Protein AF-A0A938DC36-F1 (afdb_monomer)

Sequence (234 aa):
MSLAPGRLLSWSLSAILIGWVVIYNAMRVAGGTPAGVALTSFIIGAIAGLAVMGIGIWVRGRLIASGRIHPVDPEMEIPGPAQMNPGQKQLLGIAWPAVAVAAGVQIVEAVLLFVDWRGTPAEIRATAQLIMAVWFIFAGMWMAWEANNLRDFDAGGLDSVALGALLSTVLAGVAVSRDFSITISFITVIAAGVATVVAYYGVHRLARDRGTPWMTITAGVIVLSSLIIPIVTR

Nearest PDB structures (foldseek):
  4bem-assembly1_J  TM=2.760E-01  e=2.224E+00  Acetobacterium woodii DSM 1030
  8gji-assembly1_A  TM=3.336E-01  e=6.801E+00  synthetic construct
  8d9p-assembly1_A  TM=2.617E-01  e=4.425E+00  synthetic construct

Structure (mmCIF, N/CA/C/O backbone):
data_AF-A0A938DC36-F1
#
_entry.id   AF-A0A938DC36-F1
#
loop_
_atom_site.group_PDB
_atom_site.id
_atom_site.type_symbol
_atom_site.label_atom_id
_atom_site.label_alt_id
_atom_site.label_comp_id
_atom_site.label_asym_id
_atom_site.label_entity_id
_atom_site.label_seq_id
_atom_site.pdbx_PDB_ins_code
_atom_site.Cartn_x
_atom_site.Cartn_y
_atom_site.Cartn_z
_atom_site.occupancy
_atom_site.B_iso_or_equiv
_atom_site.auth_seq_id
_atom_site.auth_comp_id
_atom_site.auth_asym_id
_atom_site.auth_atom_id
_atom_site.pdbx_PDB_model_num
ATOM 1 N N . MET A 1 1 ? -25.845 13.869 5.588 1.00 45.19 1 MET A N 1
ATOM 2 C CA . MET A 1 1 ? -24.502 13.330 5.896 1.00 45.19 1 MET A CA 1
ATOM 3 C C . MET A 1 1 ? -23.487 14.097 5.068 1.00 45.19 1 MET A C 1
ATOM 5 O O . MET A 1 1 ? -23.406 13.872 3.870 1.00 45.19 1 MET A O 1
ATOM 9 N N . SER A 1 2 ? -22.791 15.048 5.686 1.00 39.06 2 SER A N 1
ATOM 10 C CA . SER A 1 2 ? -21.635 15.716 5.086 1.00 39.06 2 SER A CA 1
ATOM 11 C C . SER A 1 2 ? -20.430 14.796 5.291 1.00 39.06 2 SER A C 1
ATOM 13 O O . SER A 1 2 ? -20.061 14.527 6.430 1.00 39.06 2 SER A O 1
ATOM 15 N N . LEU A 1 3 ? -19.884 14.216 4.222 1.00 49.75 3 LEU A N 1
ATOM 16 C CA . LEU A 1 3 ? -18.607 13.503 4.301 1.00 49.75 3 LEU A CA 1
ATOM 17 C C . LEU A 1 3 ? -17.504 14.562 4.387 1.00 49.75 3 LEU A C 1
ATOM 19 O O . LEU A 1 3 ? -17.457 15.451 3.538 1.00 49.75 3 LEU A O 1
ATOM 23 N N . ALA A 1 4 ? -16.622 14.476 5.387 1.00 53.78 4 ALA A N 1
ATOM 24 C CA . ALA A 1 4 ? -15.488 15.389 5.491 1.00 53.78 4 ALA A CA 1
ATOM 25 C C . ALA A 1 4 ? -14.679 15.381 4.170 1.00 53.78 4 ALA A C 1
ATOM 27 O O . ALA A 1 4 ? -14.370 14.293 3.666 1.00 53.78 4 ALA A O 1
ATOM 28 N N . PRO A 1 5 ? -14.314 16.548 3.601 1.00 49.47 5 PRO A N 1
ATOM 29 C CA . PRO A 1 5 ? -13.692 16.644 2.275 1.00 49.47 5 PRO A CA 1
ATOM 30 C C . PRO A 1 5 ? -12.454 15.751 2.097 1.00 49.47 5 PRO A C 1
ATOM 32 O O . PRO A 1 5 ? -12.280 15.133 1.048 1.00 49.47 5 PRO A O 1
ATOM 35 N N . GLY A 1 6 ? -11.631 15.611 3.144 1.00 45.75 6 GLY A N 1
ATOM 36 C CA . GLY A 1 6 ? -10.428 14.770 3.124 1.00 45.75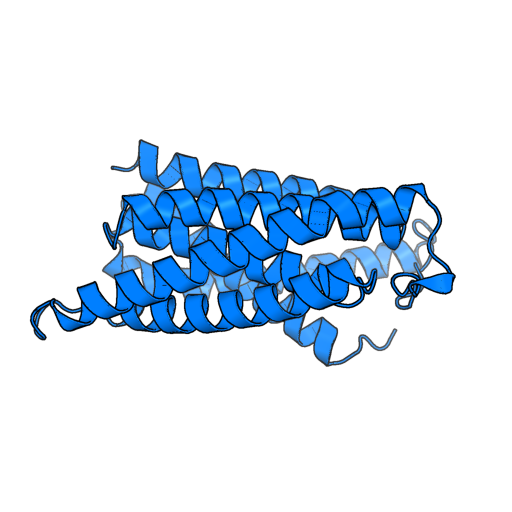 6 GLY A CA 1
ATOM 37 C C . GLY A 1 6 ? -10.714 13.270 2.987 1.00 45.75 6 GLY A C 1
ATOM 38 O O . GLY A 1 6 ? -9.980 12.558 2.303 1.00 45.75 6 GLY A O 1
ATOM 39 N N . ARG A 1 7 ? -11.823 12.783 3.558 1.00 59.59 7 ARG A N 1
ATOM 40 C CA . ARG A 1 7 ? -12.238 11.374 3.452 1.00 59.59 7 ARG A CA 1
ATOM 41 C C . ARG A 1 7 ? -12.752 11.044 2.055 1.00 59.59 7 ARG A C 1
ATOM 43 O O . ARG A 1 7 ? -12.385 10.017 1.497 1.00 59.59 7 ARG A O 1
ATOM 50 N N . LEU A 1 8 ? -13.546 11.943 1.473 1.00 66.12 8 LEU A N 1
ATOM 51 C CA . LEU A 1 8 ? -14.020 11.824 0.092 1.00 66.12 8 LEU A CA 1
ATOM 52 C C . LEU A 1 8 ? -12.860 11.803 -0.905 1.00 66.12 8 LEU A C 1
ATOM 54 O O . LEU A 1 8 ? -12.862 10.981 -1.820 1.00 66.12 8 LEU A O 1
ATOM 58 N N . LEU A 1 9 ? -11.861 12.668 -0.710 1.00 65.25 9 LEU A N 1
ATOM 59 C CA . LEU A 1 9 ? -10.661 12.694 -1.543 1.00 65.25 9 LEU A CA 1
ATOM 60 C C . LEU A 1 9 ? -9.873 11.382 -1.425 1.00 65.25 9 LEU A C 1
ATOM 62 O O . LEU A 1 9 ? -9.530 10.782 -2.441 1.00 65.25 9 LEU A O 1
ATOM 66 N N . SER A 1 10 ? -9.650 10.911 -0.195 1.00 60.53 10 SER A N 1
ATOM 67 C CA . SER A 1 10 ? -8.973 9.640 0.078 1.00 60.53 10 SER A CA 1
ATOM 68 C C . SER A 1 10 ? -9.690 8.457 -0.585 1.00 60.53 10 SER A C 1
ATOM 70 O O . SER A 1 10 ? -9.071 7.678 -1.311 1.00 60.53 10 SER A O 1
ATOM 72 N N . TRP A 1 11 ? -11.015 8.362 -0.437 1.00 66.00 11 TRP A N 1
ATOM 73 C CA . TRP A 1 11 ? -11.816 7.316 -1.080 1.00 66.00 11 TRP A CA 1
ATOM 74 C C . TRP A 1 11 ? -11.790 7.411 -2.602 1.00 66.00 11 TRP A C 1
ATOM 76 O O . TRP A 1 11 ? -11.662 6.388 -3.267 1.00 66.00 11 TRP A O 1
ATOM 86 N N . SER A 1 12 ? -11.854 8.623 -3.155 1.00 72.06 12 SER A N 1
ATOM 87 C CA . SER A 1 12 ? -11.820 8.842 -4.604 1.00 72.06 12 SER A CA 1
ATOM 88 C C . SER A 1 12 ? -10.480 8.423 -5.198 1.00 72.06 12 SER A C 1
ATOM 90 O O . SER A 1 12 ? -10.453 7.695 -6.186 1.00 72.06 12 SER A O 1
ATOM 92 N N . LEU A 1 13 ? -9.367 8.817 -4.573 1.00 68.00 13 LEU A N 1
ATOM 93 C CA . LEU A 1 13 ? -8.025 8.395 -4.983 1.00 68.00 13 LEU A CA 1
ATOM 94 C C . LEU A 1 13 ? -7.879 6.874 -4.909 1.00 68.00 13 LEU A C 1
ATOM 96 O O . LEU A 1 13 ? -7.405 6.251 -5.854 1.00 68.00 13 LEU A O 1
ATOM 100 N N . SER A 1 14 ? -8.356 6.269 -3.824 1.00 63.06 14 SER A N 1
ATOM 101 C CA . SER A 1 14 ? -8.320 4.816 -3.635 1.00 63.06 14 SER A CA 1
ATOM 102 C C . SER A 1 14 ? -9.127 4.090 -4.705 1.00 63.06 14 SER A C 1
ATOM 104 O O . SER A 1 14 ? -8.638 3.150 -5.322 1.00 63.06 14 SER A O 1
ATOM 106 N N . ALA A 1 15 ? -10.344 4.560 -4.973 1.00 73.88 15 ALA A N 1
ATOM 107 C CA . ALA A 1 15 ? -11.212 4.012 -6.001 1.00 73.88 15 ALA A CA 1
ATOM 108 C C . ALA A 1 15 ? -10.565 4.110 -7.387 1.00 73.88 15 ALA A C 1
ATOM 110 O O . ALA A 1 15 ? -10.544 3.123 -8.119 1.00 73.88 15 ALA A O 1
ATOM 111 N N . ILE A 1 16 ? -9.981 5.266 -7.719 1.00 75.56 16 ILE A N 1
ATOM 112 C CA . ILE A 1 16 ? -9.284 5.483 -8.990 1.00 75.56 16 ILE A CA 1
ATOM 113 C C . ILE A 1 16 ? -8.119 4.509 -9.148 1.00 75.56 1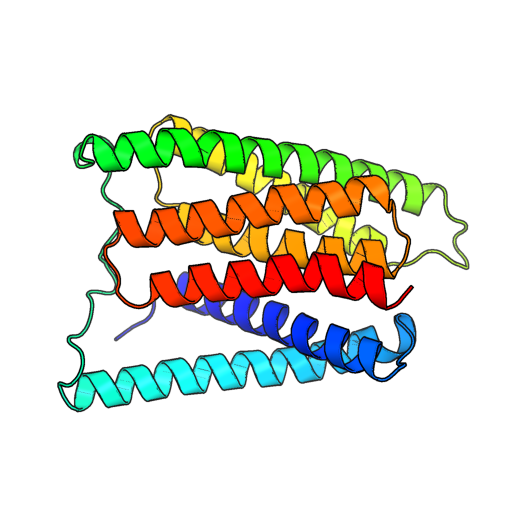6 ILE A C 1
ATOM 115 O O . ILE A 1 16 ? -7.980 3.871 -10.189 1.00 75.56 16 ILE A O 1
ATOM 119 N N . LEU A 1 17 ? -7.286 4.385 -8.118 1.00 69.06 17 LEU A N 1
ATOM 120 C CA . LEU A 1 17 ? -6.044 3.626 -8.196 1.00 69.06 17 LEU A CA 1
ATOM 121 C C . LEU A 1 17 ? -6.297 2.116 -8.160 1.00 69.06 17 LEU A C 1
ATOM 123 O O . LEU A 1 17 ? -5.724 1.386 -8.965 1.00 69.06 17 LEU A O 1
ATOM 127 N N . ILE A 1 18 ? -7.219 1.647 -7.314 1.00 69.88 18 ILE A N 1
ATOM 128 C CA . ILE A 1 18 ? -7.664 0.245 -7.318 1.00 69.88 18 ILE A CA 1
ATOM 129 C C . ILE A 1 18 ? -8.312 -0.090 -8.663 1.00 69.88 18 ILE A C 1
ATOM 131 O O . ILE A 1 18 ? -7.982 -1.106 -9.274 1.00 69.88 18 ILE A O 1
ATOM 135 N N . GLY A 1 19 ? -9.204 0.776 -9.151 1.00 69.62 19 GLY A N 1
ATOM 136 C CA . GLY A 1 19 ? -9.873 0.586 -10.430 1.00 69.62 19 GLY A CA 1
ATOM 137 C C . GLY A 1 19 ? -8.884 0.523 -11.592 1.00 69.62 19 GLY A C 1
ATOM 138 O O . GLY A 1 19 ? -8.963 -0.402 -12.401 1.00 69.62 19 GLY A O 1
ATOM 139 N N . TRP A 1 20 ? -7.911 1.444 -11.651 1.00 79.12 20 TRP A N 1
ATOM 140 C CA . TRP A 1 20 ? -6.817 1.406 -12.630 1.00 79.12 20 TRP A CA 1
ATOM 141 C C . TRP A 1 20 ? -6.152 0.039 -12.647 1.00 79.12 20 TRP A C 1
ATOM 143 O O . TRP A 1 20 ? -5.998 -0.568 -13.701 1.00 79.12 20 TRP A O 1
ATOM 153 N N . VAL A 1 21 ? -5.807 -0.474 -11.478 1.00 65.31 21 VAL A N 1
ATOM 154 C CA . VAL A 1 21 ? -4.987 -1.673 -11.351 1.00 65.31 21 VAL A CA 1
ATOM 155 C C . VAL A 1 21 ? -5.750 -2.931 -11.712 1.00 65.31 21 VAL A C 1
ATOM 157 O O . VAL A 1 21 ? -5.193 -3.802 -12.381 1.00 65.31 21 VAL A O 1
ATOM 160 N N . VAL A 1 22 ? -7.023 -3.029 -11.326 1.00 67.75 22 VAL A N 1
ATOM 161 C CA . VAL A 1 22 ? -7.892 -4.132 -11.753 1.00 67.75 22 VAL A CA 1
ATOM 162 C C . VAL A 1 22 ? -7.957 -4.179 -13.278 1.00 67.75 22 VAL A C 1
ATOM 164 O O . VAL A 1 22 ? -7.744 -5.234 -13.875 1.00 67.75 22 VAL A O 1
ATOM 167 N N . ILE A 1 23 ? -8.176 -3.031 -13.922 1.00 75.88 23 ILE A N 1
ATOM 168 C CA . ILE A 1 23 ? -8.269 -2.962 -15.381 1.00 75.88 23 ILE A CA 1
ATOM 169 C C . ILE A 1 23 ? -6.908 -3.181 -16.047 1.00 75.88 23 ILE A C 1
ATOM 171 O O . ILE A 1 23 ? -6.836 -3.876 -17.057 1.00 75.88 23 ILE A O 1
ATOM 175 N N . TYR A 1 24 ? -5.823 -2.649 -15.482 1.00 67.31 24 TYR A N 1
ATOM 176 C CA . TYR A 1 24 ? -4.468 -2.853 -15.990 1.00 67.31 24 TYR A CA 1
ATOM 177 C C . TYR A 1 24 ? -4.136 -4.342 -16.009 1.00 67.31 24 TYR A C 1
ATOM 179 O O . TYR A 1 24 ? -3.757 -4.871 -17.049 1.00 67.31 24 TYR A O 1
ATOM 187 N N . ASN A 1 25 ? -4.368 -5.042 -14.898 1.00 64.88 25 ASN A N 1
ATOM 188 C CA . ASN A 1 25 ? -4.132 -6.479 -14.810 1.00 64.88 25 ASN A CA 1
ATOM 189 C C . ASN A 1 25 ? -5.051 -7.283 -15.738 1.00 64.88 25 ASN A C 1
ATOM 191 O O . ASN A 1 25 ? -4.571 -8.185 -16.419 1.00 64.88 25 ASN A O 1
ATOM 195 N N . ALA A 1 26 ? -6.337 -6.934 -15.844 1.00 65.94 26 ALA A N 1
ATOM 196 C CA . ALA A 1 26 ? -7.246 -7.590 -16.786 1.00 65.94 26 ALA A CA 1
ATOM 197 C C . ALA A 1 26 ? -6.761 -7.453 -18.241 1.00 65.94 26 ALA A C 1
ATOM 199 O O . ALA A 1 26 ? -6.739 -8.426 -18.993 1.00 65.94 26 ALA A O 1
ATOM 200 N N . MET A 1 27 ? -6.301 -6.260 -18.625 1.00 76.19 27 MET A N 1
ATOM 201 C CA . MET A 1 27 ? -5.738 -6.006 -19.952 1.00 76.19 27 MET A CA 1
ATOM 202 C C . MET A 1 27 ? -4.407 -6.730 -20.182 1.00 76.19 27 MET A C 1
ATOM 204 O O . MET A 1 27 ? -4.132 -7.155 -21.302 1.00 76.19 27 MET A O 1
ATOM 208 N N . ARG A 1 28 ? -3.592 -6.906 -19.137 1.00 72.50 28 ARG A N 1
ATOM 209 C CA . ARG A 1 28 ? -2.355 -7.701 -19.195 1.00 72.50 28 ARG A CA 1
ATOM 210 C C . ARG A 1 28 ? -2.649 -9.185 -19.406 1.00 72.50 28 ARG A C 1
ATOM 212 O O . ARG A 1 28 ? -2.034 -9.788 -20.279 1.00 72.50 28 ARG A O 1
ATOM 219 N N . VAL A 1 29 ? -3.623 -9.746 -18.685 1.00 64.00 29 VAL A N 1
ATOM 220 C CA . VAL A 1 29 ? -4.084 -11.137 -18.874 1.00 64.00 29 VAL A CA 1
ATOM 221 C C . VAL A 1 29 ? -4.649 -11.349 -20.282 1.00 64.00 29 VAL A C 1
ATOM 223 O O . VAL A 1 29 ? -4.431 -12.396 -20.880 1.00 64.00 29 VAL A O 1
ATOM 226 N N . ALA A 1 30 ? -5.300 -10.336 -20.857 1.00 74.69 30 ALA A N 1
ATOM 227 C CA . ALA A 1 30 ? -5.782 -10.362 -22.239 1.00 74.69 30 ALA A CA 1
ATOM 228 C C . ALA A 1 30 ? -4.671 -10.208 -23.309 1.00 74.69 30 ALA A C 1
ATOM 230 O O . ALA A 1 30 ? -4.980 -10.070 -24.490 1.00 74.69 30 ALA A O 1
ATOM 231 N N . GLY A 1 31 ? -3.389 -10.211 -22.922 1.00 70.75 31 GLY A N 1
ATOM 232 C CA . GLY A 1 31 ? -2.245 -10.136 -23.840 1.00 70.75 31 GLY A CA 1
ATOM 233 C C . GLY A 1 31 ? -1.793 -8.715 -24.195 1.00 70.75 31 GLY A C 1
ATOM 234 O O . GLY A 1 31 ? -0.931 -8.534 -25.054 1.00 70.75 31 GLY A O 1
ATOM 235 N N . GLY A 1 32 ? -2.340 -7.686 -23.543 1.00 72.56 32 GLY A N 1
ATOM 236 C CA . GLY A 1 32 ? -1.948 -6.300 -23.775 1.00 72.56 32 GLY A CA 1
ATOM 237 C C . GLY A 1 32 ? -0.509 -6.013 -23.338 1.00 72.56 32 GLY A C 1
ATOM 238 O O . GLY A 1 32 ? -0.077 -6.400 -22.247 1.00 72.56 32 GLY A O 1
ATOM 239 N N . THR A 1 33 ? 0.251 -5.292 -24.167 1.00 72.44 33 THR A N 1
ATOM 240 C CA . THR A 1 33 ? 1.627 -4.903 -23.827 1.00 72.44 33 THR A CA 1
ATOM 241 C C . THR A 1 33 ? 1.637 -3.854 -22.704 1.00 72.44 33 THR A C 1
ATOM 243 O O . THR A 1 33 ? 0.771 -2.974 -22.686 1.00 72.44 33 THR A O 1
ATOM 246 N N . PRO A 1 34 ? 2.614 -3.875 -21.772 1.00 59.94 34 PRO A N 1
ATOM 247 C CA . PRO A 1 34 ? 2.610 -3.003 -20.591 1.00 59.94 34 PRO A CA 1
ATOM 248 C C . PRO A 1 34 ? 2.520 -1.511 -20.920 1.00 59.94 34 PRO A C 1
ATOM 250 O O . PRO A 1 34 ? 1.869 -0.759 -20.198 1.00 59.94 34 PRO A O 1
ATOM 253 N N . ALA A 1 35 ? 3.188 -1.086 -21.997 1.00 64.69 35 ALA A N 1
ATOM 254 C CA . ALA A 1 35 ? 3.191 0.297 -22.457 1.00 64.69 35 ALA A CA 1
ATOM 255 C C . ALA A 1 35 ? 1.886 0.670 -23.177 1.00 64.69 35 ALA A C 1
ATOM 257 O O . ALA A 1 35 ? 1.372 1.764 -22.961 1.00 64.69 35 ALA A O 1
ATOM 258 N N . GLY A 1 36 ? 1.324 -0.245 -23.976 1.00 69.62 36 GLY A N 1
ATOM 259 C CA . GLY A 1 36 ? 0.106 0.009 -24.748 1.00 69.62 36 GLY A CA 1
ATOM 260 C C . GLY A 1 36 ? -1.149 0.135 -23.885 1.00 69.62 36 GLY A C 1
ATOM 261 O O . GLY A 1 36 ? -2.073 0.858 -24.248 1.00 69.62 36 GLY A O 1
ATOM 262 N N . VAL A 1 37 ? -1.181 -0.525 -22.722 1.00 74.12 37 VAL A N 1
ATOM 263 C CA . VAL A 1 37 ? -2.381 -0.560 -21.868 1.00 74.12 37 VAL A CA 1
ATOM 264 C C . VAL A 1 37 ? -2.329 0.389 -20.673 1.00 74.12 37 VAL A C 1
ATOM 266 O O . VAL A 1 37 ? -3.355 0.590 -20.032 1.00 74.12 37 VAL A O 1
ATOM 269 N N . ALA A 1 38 ? -1.184 1.005 -20.362 1.00 67.00 38 ALA A N 1
ATOM 270 C CA . ALA A 1 38 ? -1.009 1.803 -19.141 1.00 67.00 38 ALA A CA 1
ATOM 271 C C . ALA A 1 38 ? -1.989 2.986 -19.035 1.00 67.00 38 ALA A C 1
ATOM 273 O O . ALA A 1 38 ? -2.690 3.109 -18.034 1.00 67.00 38 ALA A O 1
ATOM 274 N N . LEU A 1 39 ? -2.081 3.825 -20.072 1.00 70.00 39 LEU A N 1
ATOM 275 C CA . LEU A 1 39 ? -2.973 4.990 -20.061 1.00 70.00 39 LEU A CA 1
ATOM 276 C C . LEU A 1 39 ? -4.447 4.582 -20.188 1.00 70.00 39 LEU A C 1
ATOM 278 O O . LEU A 1 39 ? -5.300 5.077 -19.454 1.00 70.00 39 LEU A O 1
ATOM 282 N N . THR A 1 40 ? -4.742 3.646 -21.089 1.00 73.62 40 THR A N 1
ATOM 283 C CA . THR A 1 40 ? -6.106 3.170 -21.349 1.00 73.62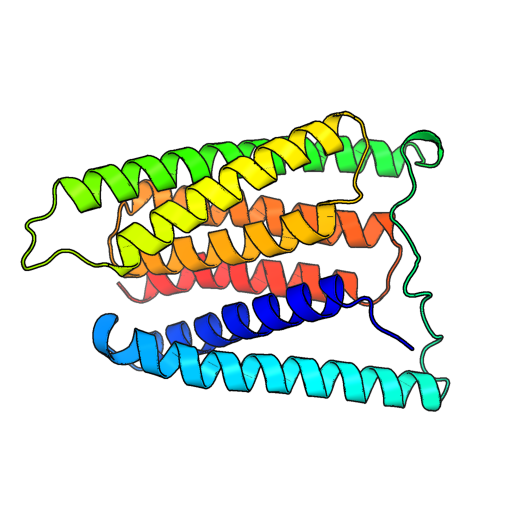 40 THR A CA 1
ATOM 284 C C . THR A 1 40 ? -6.712 2.512 -20.112 1.00 73.62 40 THR A C 1
ATOM 286 O O . THR A 1 40 ? -7.845 2.808 -19.738 1.00 73.62 40 THR A O 1
ATOM 289 N N . SER A 1 41 ? -5.938 1.672 -19.424 1.00 70.81 41 SER A N 1
ATOM 290 C CA . SER A 1 41 ? -6.364 1.067 -18.162 1.00 70.81 41 SER A CA 1
ATOM 291 C C . SER A 1 41 ? -6.524 2.086 -17.041 1.00 70.81 41 SER A C 1
ATOM 293 O O . SER A 1 41 ? -7.426 1.918 -16.227 1.00 70.81 41 SER A O 1
ATOM 295 N N . PHE A 1 42 ? -5.700 3.141 -16.990 1.00 72.19 42 PHE A N 1
ATOM 296 C CA . PHE A 1 42 ? -5.848 4.197 -15.988 1.00 72.19 42 PHE A CA 1
ATOM 297 C C . PHE A 1 42 ? -7.175 4.919 -16.156 1.00 72.19 42 PHE A C 1
ATOM 299 O O . PHE A 1 42 ? -7.920 5.039 -15.193 1.00 72.19 42 PHE A O 1
ATOM 306 N N . ILE A 1 43 ? -7.516 5.327 -17.378 1.00 74.31 43 ILE A N 1
ATOM 307 C CA . ILE A 1 43 ? -8.772 6.034 -17.651 1.00 74.31 43 ILE A CA 1
ATOM 308 C C . ILE A 1 43 ? -9.976 5.137 -17.344 1.00 74.31 43 ILE A C 1
ATOM 310 O O . ILE A 1 43 ? -10.866 5.530 -16.590 1.00 74.31 43 ILE A O 1
ATOM 314 N N . ILE A 1 44 ? -9.997 3.918 -17.893 1.00 78.25 44 ILE A N 1
ATOM 315 C CA . ILE A 1 44 ? -11.120 2.989 -17.702 1.00 78.25 44 ILE A CA 1
ATOM 316 C C . ILE A 1 44 ? -11.247 2.606 -16.231 1.00 78.25 44 ILE A C 1
ATOM 318 O O . ILE A 1 44 ? -12.345 2.600 -15.680 1.00 78.25 44 ILE A O 1
ATOM 322 N N . GLY A 1 45 ? -10.126 2.316 -15.583 1.00 71.88 45 GLY A N 1
ATOM 323 C CA . GLY A 1 45 ? -10.108 1.942 -14.186 1.00 71.88 45 GLY A CA 1
ATOM 324 C C . GLY A 1 45 ? -10.468 3.088 -13.250 1.00 71.88 45 GLY A C 1
ATOM 325 O O . GLY A 1 45 ? -11.225 2.864 -12.313 1.00 71.88 45 GLY A O 1
ATOM 326 N N . ALA A 1 46 ? -10.041 4.318 -13.533 1.00 73.06 46 ALA A N 1
ATOM 327 C CA . ALA A 1 46 ? -10.468 5.500 -12.792 1.00 73.06 46 ALA A CA 1
ATOM 328 C C . ALA A 1 46 ? -11.992 5.660 -12.835 1.00 73.06 46 ALA A C 1
ATOM 330 O O . ALA A 1 46 ? -12.637 5.797 -11.796 1.00 73.06 46 ALA A O 1
ATOM 331 N N . ILE A 1 47 ? -12.576 5.577 -14.036 1.00 81.31 47 ILE A N 1
ATOM 332 C CA . ILE A 1 47 ? -14.025 5.687 -14.241 1.00 81.31 47 ILE A CA 1
ATOM 333 C C . ILE A 1 47 ? -14.758 4.541 -13.537 1.00 81.31 47 ILE A C 1
ATOM 335 O O . ILE A 1 47 ? -15.702 4.786 -12.787 1.00 81.31 47 ILE A O 1
ATOM 339 N N . ALA A 1 48 ? -14.319 3.298 -13.743 1.00 74.94 48 ALA A N 1
ATOM 340 C CA . ALA A 1 48 ? -14.940 2.120 -13.146 1.00 74.94 48 ALA A CA 1
ATOM 341 C C . ALA A 1 48 ? -14.857 2.149 -11.614 1.00 74.94 48 ALA A C 1
ATOM 343 O O . ALA A 1 48 ? -15.848 1.895 -10.933 1.00 74.94 48 ALA A O 1
ATOM 344 N N . GLY A 1 49 ? -13.699 2.518 -11.067 1.00 72.38 49 GLY A N 1
ATOM 345 C CA . GLY A 1 49 ? -13.481 2.659 -9.634 1.00 72.38 49 GLY A CA 1
ATOM 346 C C . GLY A 1 49 ? -14.395 3.709 -9.013 1.00 72.38 49 GLY A C 1
ATOM 347 O O . GLY A 1 49 ? -15.099 3.422 -8.043 1.00 72.38 49 GLY A O 1
ATOM 348 N N . LEU A 1 50 ? -14.456 4.906 -9.605 1.00 80.56 50 LEU A N 1
ATOM 349 C CA . LEU A 1 50 ? -15.359 5.968 -9.152 1.00 80.56 50 LEU A CA 1
ATOM 350 C C . LEU A 1 50 ? -16.834 5.562 -9.265 1.00 80.56 50 LEU A C 1
ATOM 352 O O . LEU A 1 50 ? -17.617 5.868 -8.367 1.00 80.56 50 LEU A O 1
ATOM 356 N N . ALA A 1 51 ? -17.216 4.840 -10.322 1.00 78.00 51 ALA A N 1
ATOM 357 C CA . ALA A 1 51 ? -18.572 4.326 -10.481 1.00 78.00 51 ALA A CA 1
ATOM 358 C C . ALA A 1 51 ? -18.930 3.322 -9.373 1.00 78.00 51 ALA A C 1
ATOM 360 O O . ALA A 1 51 ? -19.983 3.452 -8.750 1.00 78.00 51 ALA A O 1
ATOM 361 N N . VAL A 1 52 ? -18.043 2.369 -9.067 1.00 76.62 52 VAL A N 1
ATOM 362 C CA . VAL A 1 52 ? -18.231 1.407 -7.967 1.00 76.62 52 VAL A CA 1
ATOM 363 C C . VAL A 1 52 ? -18.331 2.124 -6.621 1.00 76.62 52 VAL A C 1
ATOM 365 O O . VAL A 1 52 ? -19.233 1.823 -5.839 1.00 76.62 52 VAL A O 1
ATOM 368 N N . MET A 1 53 ? -17.470 3.113 -6.365 1.00 78.69 53 MET A N 1
ATOM 369 C CA . MET A 1 53 ? -17.551 3.948 -5.164 1.00 78.69 53 MET A CA 1
ATOM 370 C C . MET A 1 53 ? -18.906 4.664 -5.073 1.00 78.69 53 MET A C 1
ATOM 372 O O . MET A 1 53 ? -19.567 4.606 -4.036 1.00 78.69 53 MET A O 1
ATOM 376 N N . GLY A 1 54 ? -19.352 5.298 -6.161 1.00 76.62 54 GLY A N 1
ATOM 377 C CA . GLY A 1 54 ? -20.640 5.989 -6.232 1.00 76.62 54 GLY A CA 1
ATOM 378 C C . GLY A 1 54 ? -21.826 5.056 -5.982 1.00 76.62 54 GLY A C 1
ATOM 379 O O . GLY A 1 54 ? -22.708 5.380 -5.185 1.00 76.62 54 GLY A O 1
ATOM 380 N N . ILE A 1 55 ? -21.816 3.864 -6.589 1.00 77.88 55 ILE A N 1
ATOM 381 C CA . ILE A 1 55 ? -22.821 2.819 -6.353 1.00 77.88 55 ILE A CA 1
ATOM 382 C C . ILE A 1 55 ? -22.802 2.390 -4.885 1.00 77.88 55 ILE A C 1
ATOM 384 O O . ILE A 1 55 ? -23.860 2.310 -4.268 1.00 77.88 55 ILE A O 1
ATOM 388 N N . GLY A 1 56 ? -21.626 2.168 -4.294 1.00 75.12 56 GLY A N 1
ATOM 389 C CA . GLY A 1 56 ? -21.489 1.805 -2.883 1.00 75.12 56 GLY A CA 1
ATOM 390 C C . GLY A 1 56 ? -22.083 2.858 -1.943 1.00 75.12 56 GLY A C 1
ATOM 391 O O . GLY A 1 56 ? -22.862 2.520 -1.048 1.00 75.12 56 GLY A O 1
ATOM 392 N N . ILE A 1 57 ? -21.790 4.140 -2.187 1.00 78.75 57 ILE A N 1
ATOM 393 C CA . ILE A 1 57 ? -22.364 5.266 -1.434 1.00 78.75 57 ILE A CA 1
ATOM 394 C C . ILE A 1 57 ? -23.890 5.292 -1.588 1.00 78.75 57 ILE A C 1
ATOM 396 O O . ILE A 1 57 ? -24.611 5.420 -0.596 1.00 78.75 57 ILE A O 1
ATOM 400 N N . TRP A 1 58 ? -24.394 5.127 -2.811 1.00 80.88 58 TRP A N 1
ATOM 401 C CA . TRP A 1 58 ? -25.826 5.131 -3.099 1.00 80.88 58 TRP A CA 1
ATOM 402 C C . TRP A 1 58 ? -26.566 3.954 -2.447 1.00 80.88 58 TRP A C 1
ATOM 404 O O . TRP A 1 58 ? -27.591 4.159 -1.793 1.00 80.88 58 TRP A O 1
ATOM 414 N N . VAL A 1 59 ? -26.030 2.732 -2.554 1.00 79.00 59 VAL A N 1
ATOM 415 C CA . VAL A 1 59 ? -26.580 1.526 -1.912 1.00 79.00 59 VAL A CA 1
ATOM 416 C C . VAL A 1 59 ? -26.587 1.692 -0.397 1.00 79.00 59 VAL A C 1
ATOM 418 O O . VAL A 1 59 ? -27.607 1.427 0.238 1.00 79.00 59 VAL A O 1
ATOM 421 N N . ARG A 1 60 ? -25.494 2.189 0.196 1.00 71.69 60 ARG A N 1
ATOM 422 C CA . ARG A 1 60 ? -25.436 2.478 1.635 1.00 71.69 60 ARG A CA 1
ATOM 423 C C . ARG A 1 60 ? -26.507 3.492 2.035 1.00 71.69 60 ARG A C 1
ATOM 425 O O . ARG A 1 60 ? -27.228 3.253 2.998 1.00 71.69 60 ARG A O 1
ATOM 432 N N . GLY A 1 61 ? -26.666 4.574 1.273 1.00 75.12 61 GLY A N 1
ATOM 433 C CA . GLY A 1 61 ? -27.716 5.571 1.495 1.00 75.12 61 GLY A CA 1
ATOM 434 C C . GLY A 1 61 ? -29.125 4.971 1.442 1.00 75.12 61 GLY A C 1
ATOM 435 O O . GLY A 1 61 ? -29.932 5.212 2.338 1.00 75.12 61 GLY A O 1
ATOM 436 N N . ARG A 1 62 ? -29.401 4.118 0.447 1.00 81.38 62 ARG A N 1
ATOM 437 C CA . ARG A 1 62 ? -30.661 3.362 0.320 1.00 81.38 62 ARG A CA 1
ATOM 438 C C . ARG A 1 62 ? -30.906 2.444 1.517 1.00 81.38 62 ARG A C 1
ATOM 440 O O . ARG A 1 62 ? -32.014 2.418 2.046 1.00 81.38 62 ARG A O 1
ATOM 447 N N . LEU A 1 63 ? -29.888 1.705 1.954 1.00 76.69 63 LEU A N 1
ATOM 448 C CA . LEU A 1 63 ? -30.001 0.781 3.081 1.00 76.69 63 LEU A CA 1
ATOM 449 C C . LEU A 1 63 ? -30.259 1.523 4.400 1.00 76.69 63 LEU A C 1
ATOM 451 O O . LEU A 1 63 ? -31.110 1.073 5.168 1.00 76.69 63 LEU A O 1
ATOM 455 N N . ILE A 1 64 ? -29.606 2.672 4.624 1.00 75.50 64 ILE A N 1
ATOM 456 C CA . ILE A 1 64 ? -29.862 3.545 5.783 1.00 75.50 64 ILE A CA 1
ATOM 457 C C . ILE A 1 64 ? -31.297 4.079 5.741 1.00 75.50 64 ILE A C 1
ATOM 459 O O . ILE A 1 64 ? -32.029 3.948 6.717 1.00 75.50 64 ILE A O 1
ATOM 463 N N . ALA A 1 65 ? -31.727 4.627 4.600 1.00 78.19 65 ALA A N 1
ATOM 464 C CA . ALA A 1 65 ? -33.079 5.163 4.438 1.00 78.19 65 ALA A CA 1
ATOM 465 C C . ALA A 1 65 ? -34.168 4.092 4.635 1.00 78.19 65 ALA A C 1
ATOM 467 O O . ALA A 1 65 ? -35.251 4.390 5.125 1.00 78.19 65 ALA A O 1
ATOM 468 N N . SER A 1 66 ? -33.871 2.835 4.289 1.00 80.81 66 SER A N 1
ATOM 469 C CA . SER A 1 66 ? -34.769 1.693 4.501 1.00 80.81 66 SER A CA 1
ATOM 470 C C . SER A 1 66 ? -34.747 1.115 5.925 1.00 80.81 66 SER A C 1
ATOM 472 O O . SER A 1 66 ? -35.417 0.117 6.177 1.00 80.81 66 SER A O 1
ATOM 474 N N . GLY A 1 67 ? -33.937 1.668 6.836 1.00 76.56 67 GLY A N 1
ATOM 475 C CA . GLY A 1 67 ? -33.785 1.177 8.211 1.00 76.56 67 GLY A CA 1
ATOM 476 C C . GLY A 1 67 ? -33.088 -0.184 8.340 1.00 76.56 67 GLY A C 1
ATOM 477 O O . GLY A 1 67 ? -32.970 -0.709 9.442 1.00 76.56 67 GLY A O 1
ATOM 478 N N . ARG A 1 68 ? -32.602 -0.766 7.234 1.00 72.19 68 ARG A N 1
ATOM 479 C CA . ARG A 1 68 ? -31.914 -2.071 7.219 1.00 72.19 68 ARG A CA 1
ATOM 480 C C . ARG A 1 68 ? -30.525 -2.020 7.841 1.00 72.19 68 ARG A C 1
ATOM 482 O O . ARG A 1 68 ? -30.025 -3.038 8.313 1.00 72.19 68 ARG A O 1
ATOM 489 N N . ILE A 1 69 ? -29.894 -0.851 7.813 1.00 65.00 69 ILE A N 1
ATOM 490 C CA . ILE A 1 69 ? -28.651 -0.580 8.529 1.00 65.00 69 ILE A CA 1
ATOM 491 C C . ILE A 1 69 ? -28.823 0.714 9.312 1.00 65.00 69 ILE A C 1
ATOM 493 O O . ILE A 1 69 ? -29.373 1.689 8.800 1.00 65.00 69 ILE A O 1
ATOM 497 N N . HIS A 1 70 ? -28.344 0.730 10.552 1.00 63.09 70 HIS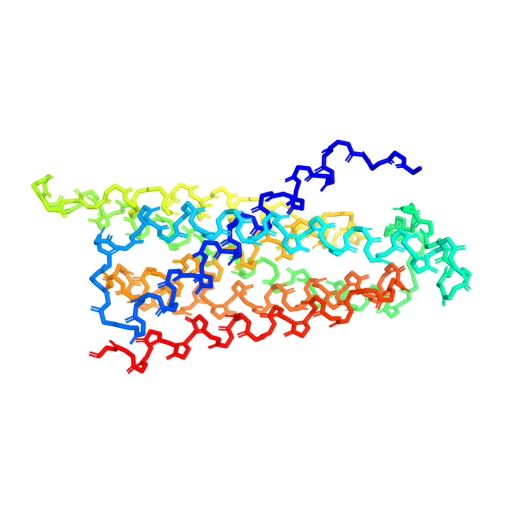 A N 1
ATOM 498 C CA . HIS A 1 70 ? -28.268 1.975 11.300 1.00 63.09 70 HIS A CA 1
ATOM 499 C C . HIS A 1 70 ? -27.187 2.867 10.682 1.00 63.09 70 HIS A C 1
ATOM 501 O O . HIS A 1 70 ? -26.162 2.339 10.229 1.00 63.09 70 HIS A O 1
ATOM 507 N N . PRO A 1 71 ? -27.392 4.195 10.645 1.00 58.44 71 PRO A N 1
ATOM 508 C CA . PRO A 1 71 ? -26.304 5.114 10.367 1.00 58.44 71 PRO A CA 1
ATOM 509 C C . PRO A 1 71 ? -25.204 4.826 11.390 1.00 58.44 71 PRO A C 1
ATOM 511 O O . PRO A 1 71 ? -25.378 5.068 12.580 1.00 58.44 71 PRO A O 1
ATOM 514 N N . VAL A 1 72 ? -24.106 4.222 10.937 1.00 56.28 72 VAL A N 1
ATOM 515 C CA . VAL A 1 72 ? -22.885 4.165 11.738 1.00 56.28 72 VAL A CA 1
ATOM 516 C C . VAL A 1 72 ? -22.410 5.601 11.822 1.00 56.28 72 VAL A C 1
ATOM 518 O O . VAL A 1 72 ? -22.305 6.251 10.771 1.00 56.28 72 VAL A O 1
ATOM 521 N N . ASP A 1 73 ? -22.191 6.087 13.043 1.00 53.44 73 ASP A N 1
ATOM 522 C CA . ASP A 1 73 ? -21.648 7.421 13.238 1.00 53.44 73 ASP A CA 1
ATOM 523 C C . ASP A 1 73 ? -20.373 7.522 12.395 1.00 53.44 73 ASP A C 1
ATOM 525 O O . ASP A 1 73 ? -19.469 6.693 12.557 1.00 53.44 73 ASP A O 1
ATOM 529 N N . PRO A 1 74 ? -20.285 8.474 11.447 1.00 51.28 74 PRO A N 1
ATOM 530 C CA . PRO A 1 74 ? -19.065 8.678 10.672 1.00 51.28 74 PRO A CA 1
ATOM 531 C C . PRO A 1 74 ? -17.849 8.949 11.576 1.00 51.28 74 PRO A C 1
ATOM 533 O O . PRO A 1 74 ? -16.718 8.833 11.104 1.00 51.28 74 PRO A O 1
ATOM 536 N N . GLU A 1 75 ? -18.121 9.282 12.841 1.00 48.69 75 GLU A N 1
ATOM 537 C CA . GLU A 1 75 ? -17.237 9.683 13.929 1.00 48.69 75 GLU A CA 1
ATOM 538 C C . GLU A 1 75 ? -17.038 8.593 14.999 1.00 48.69 75 GLU A C 1
ATOM 540 O O . GLU A 1 75 ? -16.730 8.921 16.142 1.00 48.69 75 GLU A O 1
ATOM 545 N N . MET A 1 76 ? -17.152 7.290 14.691 1.00 55.56 76 MET A N 1
ATOM 546 C CA . MET A 1 76 ? -16.406 6.320 15.518 1.00 55.56 76 MET A CA 1
ATOM 547 C C . MET A 1 76 ? -14.910 6.508 15.246 1.00 55.56 76 MET A C 1
ATOM 549 O O . MET A 1 76 ? -14.282 5.756 14.501 1.00 55.56 76 MET A O 1
ATOM 553 N N . GLU A 1 77 ? -14.376 7.591 15.809 1.00 63.25 77 GLU A N 1
ATOM 554 C CA . GLU A 1 77 ? -12.961 7.889 15.876 1.00 63.25 77 GLU A CA 1
ATOM 555 C C . GLU A 1 77 ? -12.266 6.729 16.579 1.00 63.25 77 GLU A C 1
ATOM 557 O O . GLU A 1 77 ? -12.776 6.132 17.535 1.00 63.25 77 GLU A O 1
ATOM 562 N N . ILE A 1 78 ? -11.097 6.373 16.059 1.00 73.38 78 ILE A N 1
ATOM 563 C CA . ILE A 1 78 ? -10.254 5.372 16.692 1.00 73.38 78 ILE A CA 1
ATOM 564 C C . ILE A 1 78 ? -9.954 5.880 18.112 1.00 73.38 78 ILE A C 1
ATOM 566 O O . ILE A 1 78 ? -9.511 7.022 18.246 1.00 73.38 78 ILE A O 1
ATOM 570 N N . PRO A 1 79 ? -10.219 5.082 19.168 1.00 73.75 79 PRO A N 1
ATOM 571 C CA . PRO A 1 79 ? -10.083 5.555 20.541 1.00 73.75 79 PRO A CA 1
ATOM 572 C C . PRO A 1 79 ? -8.682 6.108 20.785 1.00 73.75 79 PRO A C 1
ATOM 574 O O . PRO A 1 79 ? -7.709 5.487 20.365 1.00 73.75 79 PRO A O 1
ATOM 577 N N . GLY A 1 80 ? -8.562 7.225 21.500 1.00 77.75 80 GLY A N 1
ATOM 578 C CA . GLY A 1 80 ? -7.246 7.750 21.871 1.00 77.75 80 GLY A CA 1
ATOM 579 C C . GLY A 1 80 ? -6.475 6.795 22.806 1.00 77.75 80 GLY A C 1
ATOM 580 O O . GLY A 1 80 ? -7.086 5.928 23.444 1.00 77.75 80 GLY A O 1
ATOM 581 N N . PRO A 1 81 ? -5.152 6.976 22.987 1.00 81.00 81 PRO A N 1
ATOM 582 C CA . PRO A 1 81 ? -4.291 6.055 23.747 1.00 81.00 81 PRO A CA 1
ATOM 583 C C . PRO A 1 81 ? -4.790 5.704 25.163 1.00 81.00 81 PRO A C 1
ATOM 585 O O . PRO A 1 81 ? -4.647 4.569 25.637 1.00 81.00 81 PRO A O 1
ATOM 588 N N . ALA A 1 82 ? -5.403 6.676 25.847 1.00 83.56 82 ALA A N 1
ATOM 589 C CA . ALA A 1 82 ? -5.944 6.525 27.200 1.00 83.56 82 ALA A CA 1
ATOM 590 C C . ALA A 1 82 ? -7.252 5.711 27.255 1.00 83.56 82 ALA A C 1
ATOM 592 O O . ALA A 1 82 ? -7.589 5.160 28.299 1.00 83.56 82 ALA A O 1
ATOM 593 N N . GLN A 1 83 ? -7.978 5.625 26.140 1.00 82.94 83 GLN A N 1
ATOM 594 C CA . GLN A 1 83 ? -9.293 4.984 26.033 1.00 82.94 83 GLN A CA 1
ATOM 595 C C . GLN A 1 83 ? -9.203 3.551 25.484 1.00 82.94 83 GLN A C 1
ATOM 597 O O . GLN A 1 83 ? -10.190 2.814 25.500 1.00 82.94 83 GLN A O 1
ATOM 602 N N . MET A 1 84 ? -8.025 3.137 25.005 1.00 85.44 84 MET A N 1
ATOM 603 C CA . MET A 1 84 ? -7.811 1.801 24.460 1.00 85.44 84 MET A CA 1
ATOM 604 C C . MET A 1 84 ? -7.746 0.729 25.548 1.00 85.44 84 MET A C 1
ATOM 606 O O . MET A 1 84 ? -6.979 0.822 26.511 1.00 85.44 84 MET A O 1
ATOM 610 N N . ASN A 1 85 ? -8.487 -0.357 25.334 1.00 87.56 85 ASN A N 1
ATOM 611 C CA . ASN A 1 85 ? -8.401 -1.550 26.169 1.00 87.56 85 ASN A CA 1
ATOM 612 C C . ASN A 1 85 ? -7.113 -2.367 25.878 1.00 87.56 85 ASN A C 1
ATOM 614 O O . ASN A 1 85 ? -6.470 -2.170 24.841 1.00 87.56 85 ASN A O 1
ATOM 618 N N . PRO A 1 86 ? -6.722 -3.316 26.753 1.00 88.19 86 PRO A N 1
ATOM 619 C CA . PRO A 1 86 ? -5.496 -4.101 26.570 1.00 88.19 86 PRO A CA 1
ATOM 620 C C . PRO A 1 86 ? -5.431 -4.886 25.251 1.00 88.19 86 PRO A C 1
ATOM 622 O O . PRO A 1 86 ? -4.367 -4.972 24.644 1.00 88.19 86 PRO A O 1
ATOM 625 N N . GLY A 1 87 ? -6.562 -5.411 24.767 1.00 86.62 87 GLY A N 1
ATOM 626 C CA . GLY A 1 87 ? -6.619 -6.138 23.494 1.00 86.62 87 GLY A CA 1
ATOM 627 C C . GLY A 1 87 ? -6.375 -5.237 22.279 1.00 86.62 87 GLY A C 1
ATOM 628 O O . GLY A 1 87 ? -5.725 -5.648 21.321 1.00 86.62 87 GLY A O 1
ATOM 629 N N . GLN A 1 88 ? -6.842 -3.987 22.327 1.00 87.50 88 GLN A N 1
ATOM 630 C CA . GLN A 1 88 ? -6.563 -2.975 21.305 1.00 87.50 88 GLN A CA 1
ATOM 631 C C . GLN A 1 88 ? -5.083 -2.574 21.315 1.00 87.50 88 GLN A C 1
ATOM 633 O O . GLN A 1 88 ? -4.459 -2.525 20.259 1.00 87.50 88 GLN A O 1
ATOM 638 N N . LYS A 1 89 ? -4.483 -2.391 22.497 1.00 88.38 89 LYS A N 1
ATOM 639 C CA . LYS A 1 89 ? -3.042 -2.107 22.621 1.00 88.38 89 LYS A CA 1
ATOM 640 C C . LYS A 1 89 ? -2.172 -3.258 22.116 1.00 88.38 89 LYS A C 1
ATOM 642 O O . LYS A 1 89 ? -1.179 -3.019 21.436 1.00 88.38 89 LYS A O 1
ATOM 647 N N . GLN A 1 90 ? -2.566 -4.506 22.380 1.00 89.81 90 GLN A N 1
ATOM 648 C CA . GLN A 1 90 ? -1.878 -5.684 21.846 1.00 89.81 90 GLN A CA 1
ATOM 649 C C . GLN A 1 90 ? -1.907 -5.714 20.312 1.00 89.81 90 GLN A C 1
ATOM 651 O O . GLN A 1 90 ? -0.901 -6.033 19.684 1.00 89.81 90 GLN A O 1
ATOM 656 N N . LEU A 1 91 ? -3.040 -5.349 19.705 1.00 88.00 91 LEU A N 1
ATOM 657 C CA . LEU A 1 91 ? -3.168 -5.255 18.253 1.00 88.00 91 LEU A CA 1
ATOM 658 C C . LEU A 1 91 ? -2.233 -4.195 17.661 1.00 88.00 91 LEU A C 1
ATOM 660 O O . LEU A 1 91 ? -1.578 -4.463 16.657 1.00 88.00 91 LEU A O 1
ATOM 664 N N . LEU A 1 92 ? -2.114 -3.030 18.304 1.00 90.06 92 LEU A N 1
ATOM 665 C CA . LEU A 1 92 ? -1.142 -2.010 17.898 1.00 90.06 92 LEU A CA 1
ATOM 666 C C . LEU A 1 92 ? 0.304 -2.485 18.063 1.00 90.06 92 LEU A C 1
ATOM 668 O O . LEU A 1 92 ? 1.136 -2.199 17.207 1.00 90.06 92 LEU A O 1
ATOM 672 N N . GLY A 1 93 ? 0.569 -3.310 19.079 1.00 88.69 93 GLY A N 1
ATOM 673 C CA . GLY A 1 93 ? 1.828 -4.039 19.252 1.00 88.69 93 GLY A CA 1
ATOM 674 C C . GLY A 1 93 ? 2.233 -4.898 18.045 1.00 88.69 93 GLY A C 1
ATOM 675 O O . GLY A 1 93 ? 3.422 -5.109 17.824 1.00 88.69 93 GLY A O 1
ATOM 676 N N . ILE A 1 94 ? 1.259 -5.364 17.254 1.00 89.81 94 ILE A N 1
ATOM 677 C CA . ILE A 1 94 ? 1.465 -6.140 16.019 1.00 89.81 94 ILE A CA 1
ATOM 678 C C . ILE A 1 94 ? 1.452 -5.234 14.781 1.00 89.81 94 ILE A C 1
ATOM 680 O O . ILE A 1 94 ? 2.198 -5.472 13.832 1.00 89.81 94 ILE A O 1
ATOM 684 N N . ALA A 1 95 ? 0.622 -4.188 14.781 1.00 91.44 95 ALA A N 1
ATOM 685 C CA . ALA A 1 95 ? 0.512 -3.264 13.659 1.00 91.44 95 ALA A CA 1
ATOM 686 C C . ALA A 1 95 ? 1.775 -2.413 13.480 1.00 91.44 95 ALA A C 1
ATOM 688 O O . ALA A 1 95 ? 2.285 -2.332 12.364 1.00 91.44 95 ALA A O 1
ATOM 689 N N . TRP A 1 96 ? 2.324 -1.836 14.556 1.00 94.44 96 TRP A N 1
ATOM 690 C CA . TRP A 1 96 ? 3.487 -0.948 14.457 1.00 94.44 96 TRP A CA 1
ATOM 691 C C . TRP A 1 96 ? 4.702 -1.589 13.751 1.00 94.44 96 TRP A C 1
ATOM 693 O O . TRP A 1 96 ? 5.238 -0.940 12.850 1.00 94.44 96 TRP A O 1
ATOM 703 N N . PRO A 1 97 ? 5.139 -2.840 14.044 1.00 96.12 97 PRO A N 1
ATOM 704 C CA . PRO A 1 97 ? 6.305 -3.404 13.377 1.00 96.12 97 PRO A CA 1
ATOM 705 C C . PRO A 1 97 ? 6.005 -3.731 11.915 1.00 96.12 97 PRO A C 1
ATOM 707 O O . PRO A 1 97 ? 6.872 -3.548 11.067 1.00 96.12 97 PRO A O 1
ATOM 710 N N . ALA A 1 98 ? 4.782 -4.167 11.593 1.00 95.81 98 ALA A N 1
ATOM 711 C CA . ALA A 1 98 ? 4.386 -4.439 10.214 1.00 95.81 98 ALA A CA 1
ATOM 712 C C . ALA A 1 98 ? 4.455 -3.164 9.359 1.00 95.81 98 ALA A C 1
ATOM 714 O O . ALA A 1 98 ? 5.012 -3.180 8.262 1.00 95.81 98 ALA A O 1
ATOM 715 N N . VAL A 1 99 ? 3.953 -2.046 9.892 1.00 95.56 99 VAL A N 1
ATOM 716 C CA . VAL A 1 99 ? 3.998 -0.739 9.225 1.00 95.56 99 VAL A CA 1
ATOM 717 C C . VAL A 1 99 ? 5.434 -0.219 9.118 1.00 95.56 99 VAL A C 1
ATOM 719 O O . VAL A 1 99 ? 5.828 0.243 8.050 1.00 95.56 99 VAL A O 1
ATOM 722 N N . ALA A 1 100 ? 6.250 -0.361 10.167 1.00 96.8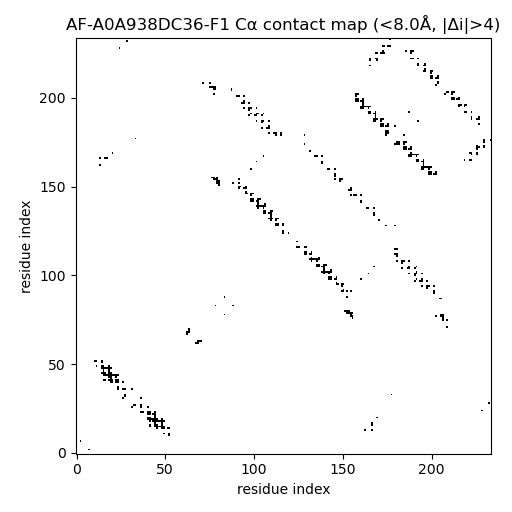8 100 ALA A N 1
ATOM 723 C CA . ALA A 1 100 ? 7.660 0.037 10.145 1.00 96.88 100 ALA A CA 1
ATOM 724 C C . ALA A 1 100 ? 8.484 -0.754 9.113 1.00 96.88 100 ALA A C 1
ATOM 726 O O . ALA A 1 100 ? 9.292 -0.179 8.382 1.00 96.88 100 ALA A O 1
ATOM 727 N N . VAL A 1 101 ? 8.263 -2.069 9.015 1.00 97.75 101 VAL A N 1
ATOM 728 C CA . VAL A 1 101 ? 8.918 -2.919 8.011 1.00 97.75 101 VAL A CA 1
ATOM 729 C C . VAL A 1 101 ? 8.487 -2.511 6.604 1.00 97.75 101 VAL A C 1
ATOM 731 O O . VAL A 1 101 ? 9.343 -2.317 5.742 1.00 97.75 101 VAL A O 1
ATOM 734 N N . ALA A 1 102 ? 7.186 -2.315 6.370 1.00 97.06 102 ALA A N 1
ATOM 735 C CA . ALA A 1 102 ? 6.685 -1.848 5.080 1.00 97.06 102 ALA A CA 1
ATOM 736 C C . ALA A 1 102 ? 7.246 -0.470 4.698 1.00 97.06 102 ALA A C 1
ATOM 738 O O . ALA A 1 102 ? 7.554 -0.243 3.528 1.00 97.06 102 ALA A O 1
ATOM 739 N N . ALA A 1 103 ? 7.417 0.432 5.668 1.00 97.12 103 ALA A N 1
ATOM 740 C CA . ALA A 1 103 ? 8.046 1.730 5.460 1.00 97.12 103 ALA A CA 1
ATOM 741 C C . ALA A 1 103 ? 9.499 1.584 4.988 1.00 97.12 103 ALA A C 1
ATOM 743 O O . ALA A 1 103 ? 9.875 2.133 3.952 1.00 97.12 103 ALA A O 1
ATOM 744 N N . GLY A 1 104 ? 10.303 0.798 5.713 1.00 97.62 104 GLY A N 1
ATOM 745 C CA . GLY A 1 104 ? 11.708 0.566 5.377 1.00 97.62 104 GLY A CA 1
ATOM 746 C C . GLY A 1 104 ? 11.886 -0.076 4.001 1.00 97.62 104 GLY A C 1
ATOM 747 O O . GLY A 1 104 ? 12.685 0.401 3.198 1.00 97.62 104 GLY A O 1
ATOM 748 N N . VAL A 1 105 ? 11.095 -1.109 3.699 1.00 97.75 105 VAL A N 1
ATOM 749 C CA . VAL A 1 105 ? 11.129 -1.796 2.399 1.00 97.75 105 VAL A CA 1
ATOM 750 C C . VAL A 1 105 ? 10.795 -0.839 1.253 1.00 97.75 105 VAL A C 1
ATOM 752 O O . VAL A 1 105 ? 11.505 -0.828 0.253 1.00 97.75 105 VAL A O 1
ATOM 755 N N . GLN A 1 106 ? 9.786 0.021 1.409 1.00 97.00 106 GLN A N 1
ATOM 756 C CA . GLN A 1 106 ? 9.435 0.999 0.375 1.00 97.00 106 GLN A CA 1
ATOM 757 C C . GLN A 1 106 ? 10.514 2.061 0.158 1.00 97.00 106 GLN A C 1
ATOM 759 O O . GLN A 1 106 ? 10.771 2.443 -0.980 1.00 97.00 106 GLN A O 1
ATOM 764 N N . ILE A 1 107 ? 11.190 2.519 1.213 1.00 97.38 107 ILE A N 1
ATOM 765 C CA . ILE A 1 107 ? 12.314 3.453 1.056 1.00 97.38 107 ILE A CA 1
ATOM 766 C C . ILE A 1 107 ? 13.449 2.785 0.266 1.00 97.38 107 ILE A C 1
ATOM 768 O O . ILE A 1 107 ? 14.016 3.402 -0.636 1.00 97.38 107 ILE A O 1
ATOM 772 N N . VAL A 1 108 ? 13.756 1.517 0.559 1.00 97.75 108 VAL A N 1
ATOM 773 C CA . VAL A 1 108 ? 14.768 0.749 -0.183 1.00 97.75 108 VAL A CA 1
ATOM 774 C C . VAL A 1 108 ? 14.356 0.564 -1.646 1.00 97.75 108 VAL A C 1
ATOM 776 O O . VAL A 1 108 ? 15.161 0.838 -2.534 1.00 97.75 108 VAL A O 1
ATOM 779 N N . GLU A 1 109 ? 13.105 0.176 -1.909 1.00 96.62 109 GLU A N 1
ATOM 780 C CA . GLU A 1 109 ? 12.537 0.080 -3.262 1.00 96.62 109 GLU A CA 1
ATOM 781 C C . GLU A 1 109 ? 12.695 1.398 -4.027 1.00 96.62 109 GLU A C 1
ATOM 783 O O . GLU A 1 109 ? 13.201 1.410 -5.145 1.00 96.62 109 GLU A O 1
ATOM 788 N N . ALA A 1 110 ? 12.318 2.523 -3.412 1.00 95.62 110 ALA A N 1
ATOM 789 C CA . ALA A 1 110 ? 12.401 3.842 -4.027 1.00 95.62 110 ALA A CA 1
ATOM 790 C C . ALA A 1 110 ? 13.827 4.185 -4.471 1.00 95.62 110 ALA A C 1
ATOM 792 O O . ALA A 1 110 ? 14.039 4.651 -5.592 1.00 95.62 110 ALA A O 1
ATOM 793 N N . VAL A 1 111 ? 14.809 3.930 -3.600 1.00 96.94 111 VAL A N 1
ATOM 794 C CA . VAL A 1 111 ? 16.226 4.168 -3.896 1.00 96.94 111 VAL A CA 1
ATOM 795 C C . VAL A 1 111 ? 16.692 3.270 -5.037 1.00 96.94 111 VAL A C 1
ATOM 797 O O . VAL A 1 111 ? 17.317 3.765 -5.974 1.00 96.94 111 VAL A O 1
ATOM 800 N N . LEU A 1 112 ? 16.370 1.976 -4.996 1.00 96.06 112 LEU A N 1
ATOM 801 C CA . LEU A 1 112 ? 16.787 1.028 -6.029 1.00 96.06 112 LEU A CA 1
ATOM 802 C C . LEU A 1 112 ? 16.165 1.356 -7.390 1.00 96.06 112 LEU A C 1
ATOM 804 O O . LEU A 1 112 ? 16.893 1.420 -8.381 1.00 96.06 112 LEU A O 1
ATOM 808 N N . LEU A 1 113 ? 14.868 1.673 -7.435 1.00 93.12 113 LEU A N 1
ATOM 809 C CA . LEU A 1 113 ? 14.196 2.112 -8.659 1.00 93.12 113 LEU A CA 1
ATOM 810 C C . LEU A 1 113 ? 14.796 3.412 -9.203 1.00 93.12 113 LEU A C 1
ATOM 812 O O . LEU A 1 113 ? 14.940 3.557 -10.415 1.00 93.12 113 LEU A O 1
ATOM 816 N N . PHE A 1 114 ? 15.159 4.359 -8.336 1.00 93.62 114 PHE A N 1
ATOM 817 C CA . PHE A 1 114 ? 15.784 5.609 -8.764 1.00 93.62 114 PHE A CA 1
ATOM 818 C C . PHE A 1 114 ? 17.200 5.397 -9.316 1.00 93.62 114 PHE A C 1
ATOM 820 O O . PHE A 1 114 ? 17.547 5.978 -10.346 1.00 93.62 114 PHE A O 1
ATOM 827 N N . VAL A 1 115 ? 18.016 4.568 -8.657 1.00 94.88 115 VAL A N 1
ATOM 828 C CA . VAL A 1 115 ? 19.370 4.221 -9.117 1.00 94.88 115 VAL A CA 1
ATOM 829 C C . VAL A 1 115 ? 19.312 3.514 -10.469 1.00 94.88 115 VAL A C 1
ATOM 831 O O . VAL A 1 115 ? 20.028 3.909 -11.390 1.00 94.88 115 VAL A O 1
ATOM 834 N N . ASP A 1 116 ? 18.419 2.537 -10.616 1.00 91.88 116 ASP A N 1
ATOM 835 C CA . ASP A 1 116 ? 18.215 1.802 -11.866 1.00 91.88 116 ASP A CA 1
ATOM 836 C C . ASP A 1 116 ? 17.726 2.724 -13.000 1.00 91.88 116 ASP A C 1
ATOM 838 O O . ASP A 1 116 ? 18.302 2.765 -14.092 1.00 91.88 116 ASP A O 1
ATOM 842 N N . TRP A 1 117 ? 16.756 3.597 -12.710 1.00 92.38 117 TRP A N 1
ATOM 843 C CA . TRP A 1 117 ? 16.287 4.621 -13.647 1.00 92.38 117 TRP A CA 1
ATOM 844 C C . TRP A 1 117 ? 17.412 5.569 -14.085 1.00 92.38 117 TRP A C 1
ATOM 846 O O . TRP A 1 117 ? 17.518 5.913 -15.262 1.00 92.38 117 TRP A O 1
ATOM 856 N N . ARG A 1 118 ? 18.281 5.997 -13.157 1.00 91.88 118 ARG A N 1
ATOM 857 C CA . ARG A 1 118 ? 19.432 6.865 -13.459 1.00 91.88 118 ARG A CA 1
ATOM 858 C C . ARG A 1 118 ? 20.482 6.163 -14.318 1.00 91.88 118 ARG A C 1
ATOM 860 O O . ARG A 1 118 ? 21.055 6.833 -15.179 1.00 91.88 118 ARG A O 1
ATOM 867 N N . GLY A 1 119 ? 20.720 4.872 -14.083 1.00 90.94 119 GLY A N 1
ATOM 868 C CA . GLY A 1 119 ? 21.665 4.040 -14.834 1.00 90.94 119 GLY A CA 1
ATOM 869 C C . GLY A 1 119 ? 21.178 3.647 -16.232 1.00 90.94 119 GLY A C 1
ATOM 870 O O . GLY A 1 119 ? 21.992 3.372 -17.110 1.00 90.94 119 GLY A O 1
ATOM 871 N N . THR A 1 120 ? 19.866 3.678 -16.466 1.00 89.44 120 THR A N 1
ATOM 872 C CA . THR A 1 120 ? 19.256 3.337 -17.758 1.00 89.44 120 THR A CA 1
ATOM 873 C C . THR A 1 120 ? 19.467 4.454 -18.802 1.00 89.44 120 THR A C 1
ATOM 875 O O . THR A 1 120 ? 19.183 5.623 -18.495 1.00 89.44 120 THR A O 1
ATOM 878 N N . PRO A 1 121 ? 19.916 4.149 -20.042 1.00 90.19 121 PRO A N 1
ATOM 879 C CA . PRO A 1 121 ? 20.043 5.123 -21.134 1.00 90.19 121 PRO A CA 1
ATOM 880 C C . PRO A 1 121 ? 18.749 5.900 -21.398 1.00 90.19 121 PRO A C 1
ATOM 882 O O . PRO A 1 121 ? 17.650 5.365 -21.242 1.00 90.19 121 PRO A O 1
ATOM 885 N N . ALA A 1 122 ? 18.867 7.175 -21.779 1.00 84.56 122 ALA A N 1
ATOM 886 C CA . ALA A 1 122 ? 17.723 8.084 -21.875 1.00 84.56 122 ALA A CA 1
ATOM 887 C C . ALA A 1 122 ? 16.675 7.634 -22.910 1.00 84.56 122 ALA A C 1
ATOM 889 O O . ALA A 1 122 ? 15.491 7.904 -22.721 1.00 84.56 122 ALA A O 1
ATOM 890 N N . GLU A 1 123 ? 17.088 6.917 -23.958 1.00 82.75 123 GLU A N 1
ATOM 891 C CA . GLU A 1 123 ? 16.225 6.484 -25.063 1.00 82.75 123 GLU A CA 1
ATOM 892 C C . GLU A 1 123 ? 15.221 5.393 -24.659 1.00 82.75 123 GLU A C 1
ATOM 894 O O . GLU A 1 123 ? 14.165 5.269 -25.275 1.00 82.75 123 GLU A O 1
ATOM 899 N N . ILE A 1 124 ? 15.535 4.606 -23.626 1.00 81.75 124 ILE A N 1
ATOM 900 C CA . ILE A 1 124 ? 14.716 3.465 -23.172 1.00 81.75 124 ILE A CA 1
ATOM 901 C C . ILE A 1 124 ? 14.176 3.642 -21.749 1.00 81.75 124 ILE A C 1
ATOM 903 O O . ILE A 1 124 ? 13.517 2.759 -21.198 1.00 81.75 124 ILE A O 1
ATOM 907 N N . ARG A 1 125 ? 14.451 4.791 -21.135 1.00 80.06 125 ARG A N 1
ATOM 908 C CA . ARG A 1 125 ? 14.127 5.051 -19.740 1.00 80.06 125 ARG A CA 1
ATOM 909 C C . ARG A 1 125 ? 12.622 5.221 -19.532 1.00 80.06 125 ARG A C 1
ATOM 911 O O . ARG A 1 125 ? 11.984 6.082 -20.134 1.00 80.06 125 ARG A O 1
ATOM 918 N N . ALA A 1 126 ? 12.047 4.454 -18.609 1.00 79.19 126 ALA A N 1
ATOM 919 C CA . ALA A 1 126 ? 10.622 4.537 -18.310 1.00 79.19 126 ALA A CA 1
ATOM 920 C C . ALA A 1 126 ? 10.317 5.628 -17.268 1.00 79.19 126 ALA A C 1
ATOM 922 O O . ALA A 1 126 ? 10.678 5.507 -16.100 1.00 79.19 126 ALA A O 1
ATOM 923 N N . THR A 1 127 ? 9.554 6.661 -17.640 1.00 78.69 127 THR A N 1
ATOM 924 C CA . THR A 1 127 ? 9.057 7.681 -16.689 1.00 78.69 127 THR A CA 1
ATOM 925 C C . THR A 1 127 ? 8.246 7.069 -15.544 1.00 78.69 127 THR A C 1
ATOM 927 O O . THR A 1 127 ? 8.314 7.541 -14.413 1.00 78.69 127 THR A O 1
ATOM 930 N N . ALA A 1 128 ? 7.524 5.975 -15.812 1.00 75.62 128 ALA A N 1
ATOM 931 C CA . ALA A 1 128 ? 6.755 5.250 -14.803 1.00 75.62 128 ALA A CA 1
ATOM 932 C C . ALA A 1 128 ? 7.620 4.779 -13.620 1.00 75.62 128 ALA A C 1
ATOM 934 O O . ALA A 1 128 ? 7.162 4.828 -12.484 1.00 75.62 128 ALA A O 1
ATOM 935 N N . GLN A 1 129 ? 8.868 4.373 -13.867 1.00 82.88 129 GLN A N 1
ATOM 936 C CA . GLN A 1 129 ? 9.786 3.923 -12.820 1.00 82.88 129 GLN A CA 1
ATOM 937 C C . GLN A 1 129 ? 10.171 5.063 -11.869 1.00 82.88 129 GLN A C 1
ATOM 939 O O . GLN A 1 129 ? 10.153 4.877 -10.656 1.00 82.88 129 GLN A O 1
ATOM 944 N N . LEU A 1 130 ? 10.427 6.264 -12.400 1.00 81.62 130 LEU A N 1
ATOM 945 C CA . LEU A 1 130 ? 10.684 7.453 -11.582 1.00 81.62 130 LEU A CA 1
ATOM 946 C C . LEU A 1 130 ? 9.450 7.860 -10.767 1.00 81.62 130 LEU A C 1
ATOM 948 O O . LEU A 1 130 ? 9.573 8.172 -9.587 1.00 81.62 130 LEU A O 1
ATOM 952 N N . ILE A 1 131 ? 8.262 7.833 -11.378 1.00 77.00 131 ILE A N 1
ATOM 953 C CA . ILE A 1 131 ? 7.004 8.132 -10.676 1.00 77.00 131 ILE A CA 1
ATOM 954 C C . ILE A 1 131 ? 6.786 7.141 -9.524 1.00 77.00 131 ILE A C 1
ATOM 956 O O . ILE A 1 131 ? 6.442 7.557 -8.420 1.00 77.00 131 ILE A O 1
ATOM 960 N N . MET A 1 132 ? 7.036 5.846 -9.749 1.00 85.75 132 MET A N 1
ATOM 961 C CA . MET A 1 132 ? 6.958 4.829 -8.697 1.00 85.75 132 MET A CA 1
ATOM 962 C C . MET A 1 132 ? 7.993 5.062 -7.597 1.00 85.75 132 MET A C 1
ATOM 964 O O . MET A 1 132 ? 7.636 4.995 -6.426 1.00 85.75 132 MET A O 1
ATOM 968 N N . ALA A 1 133 ? 9.235 5.412 -7.938 1.00 88.62 133 ALA A N 1
ATOM 969 C CA . ALA A 1 133 ? 10.249 5.755 -6.943 1.00 88.62 133 ALA A CA 1
ATOM 970 C C . ALA A 1 133 ? 9.801 6.927 -6.047 1.00 88.62 133 ALA A C 1
ATOM 972 O O . ALA A 1 133 ? 9.913 6.848 -4.826 1.00 88.62 133 ALA A O 1
ATOM 973 N N . VAL A 1 134 ? 9.222 7.982 -6.638 1.00 79.12 134 VAL A N 1
ATOM 974 C CA . VAL A 1 134 ? 8.660 9.128 -5.896 1.00 79.12 134 VAL A CA 1
ATOM 975 C C . VAL A 1 134 ? 7.488 8.709 -5.001 1.00 79.12 134 VAL A C 1
ATOM 977 O O . VAL A 1 134 ? 7.380 9.170 -3.865 1.00 79.12 134 VAL A O 1
ATOM 980 N N . TRP A 1 135 ? 6.620 7.815 -5.476 1.00 88.06 135 TRP A N 1
ATOM 981 C CA . TRP A 1 135 ? 5.547 7.269 -4.649 1.00 88.06 135 TRP A CA 1
ATOM 982 C C . TRP A 1 135 ? 6.095 6.487 -3.452 1.00 88.06 135 TRP A C 1
ATOM 984 O O . TRP A 1 135 ? 5.696 6.745 -2.321 1.00 88.06 135 TRP A O 1
ATOM 994 N N . PHE A 1 136 ? 7.024 5.557 -3.681 1.00 92.94 136 PHE A N 1
ATOM 995 C CA . PHE A 1 136 ? 7.547 4.690 -2.628 1.00 92.94 136 PHE A CA 1
ATOM 996 C C . PHE A 1 136 ? 8.333 5.457 -1.562 1.00 92.94 136 PHE A C 1
ATOM 998 O O . PHE A 1 136 ? 8.222 5.123 -0.384 1.00 92.94 136 PHE A O 1
ATOM 1005 N N . ILE A 1 137 ? 9.058 6.523 -1.926 1.00 90.62 137 ILE A N 1
ATOM 1006 C CA . ILE A 1 137 ? 9.707 7.372 -0.918 1.00 90.62 137 ILE A CA 1
ATOM 1007 C C . ILE A 1 137 ? 8.668 8.130 -0.084 1.00 90.62 137 ILE A C 1
ATOM 1009 O O . ILE A 1 137 ? 8.770 8.150 1.141 1.00 90.62 137 ILE A O 1
ATOM 1013 N N . PHE A 1 138 ? 7.632 8.688 -0.722 1.00 85.19 138 PHE A N 1
ATOM 1014 C CA . PHE A 1 138 ? 6.548 9.384 -0.029 1.00 85.19 138 PHE A CA 1
ATOM 1015 C C . PHE A 1 138 ? 5.791 8.442 0.915 1.00 85.19 138 PHE A C 1
ATOM 1017 O O . PHE A 1 138 ? 5.661 8.728 2.103 1.00 85.19 138 PHE A O 1
ATOM 1024 N N . ALA A 1 139 ? 5.341 7.294 0.407 1.00 85.56 139 ALA A N 1
ATOM 1025 C CA . ALA A 1 139 ? 4.602 6.298 1.169 1.00 85.56 139 ALA A CA 1
ATOM 1026 C C . ALA A 1 139 ? 5.460 5.670 2.280 1.00 85.56 139 ALA A C 1
ATOM 1028 O O . ALA A 1 139 ? 4.966 5.460 3.386 1.00 85.56 139 ALA A O 1
ATOM 1029 N N . GLY A 1 140 ? 6.749 5.432 2.024 1.00 88.62 140 GLY A N 1
ATOM 1030 C CA . GLY A 1 140 ? 7.700 4.949 3.021 1.00 88.62 140 GLY A CA 1
ATOM 1031 C C . GLY A 1 140 ? 7.906 5.942 4.167 1.00 88.62 140 GLY A C 1
ATOM 1032 O O . GLY A 1 140 ? 7.780 5.570 5.330 1.00 88.62 140 GLY A O 1
ATOM 1033 N N . MET A 1 141 ? 8.143 7.220 3.860 1.00 82.94 141 MET A N 1
ATOM 1034 C CA . MET A 1 141 ? 8.247 8.277 4.875 1.00 82.94 141 MET A CA 1
ATOM 1035 C C . MET A 1 141 ? 6.948 8.450 5.669 1.00 82.94 141 MET A C 1
ATOM 1037 O O . MET A 1 141 ? 6.986 8.565 6.894 1.00 82.94 141 MET A O 1
ATOM 1041 N N . TRP A 1 142 ? 5.805 8.436 4.981 1.00 85.44 142 TRP A N 1
ATOM 1042 C CA . TRP A 1 142 ? 4.488 8.523 5.605 1.00 85.44 142 TRP A CA 1
ATOM 1043 C C . TRP A 1 142 ? 4.260 7.373 6.590 1.00 85.44 142 TRP A C 1
ATOM 1045 O O . TRP A 1 142 ? 3.923 7.597 7.748 1.00 85.44 142 TRP A O 1
ATOM 1055 N N . MET A 1 143 ? 4.509 6.132 6.166 1.00 90.50 143 MET A N 1
ATOM 1056 C CA . MET A 1 143 ? 4.354 4.965 7.035 1.00 90.50 143 MET A CA 1
ATOM 1057 C C . MET A 1 143 ? 5.364 4.936 8.175 1.00 90.50 143 MET A C 1
ATOM 1059 O O . MET A 1 143 ? 5.028 4.450 9.246 1.00 90.50 143 MET A O 1
ATOM 1063 N N . ALA A 1 144 ? 6.578 5.460 7.990 1.00 90.94 144 ALA A N 1
ATOM 1064 C CA . ALA A 1 144 ? 7.539 5.582 9.083 1.00 90.94 144 ALA A CA 1
ATOM 1065 C C . ALA A 1 144 ? 7.031 6.541 10.172 1.00 90.94 144 ALA A C 1
ATOM 1067 O O . ALA A 1 144 ? 7.171 6.254 11.361 1.00 90.94 144 ALA A O 1
ATOM 1068 N N . TRP A 1 145 ? 6.409 7.655 9.772 1.00 88.00 145 TRP A N 1
ATOM 1069 C CA . TRP A 1 145 ? 5.763 8.576 10.704 1.00 88.00 145 TRP A CA 1
ATOM 1070 C C . TRP A 1 145 ? 4.590 7.908 11.433 1.00 88.00 145 TRP A C 1
ATOM 1072 O O . TRP A 1 145 ? 4.556 7.911 12.661 1.00 88.00 145 TRP A O 1
ATOM 1082 N N . GLU A 1 146 ? 3.704 7.229 10.704 1.00 87.75 146 GLU A N 1
ATOM 1083 C CA . GLU A 1 146 ? 2.575 6.512 11.310 1.00 87.75 146 GLU A CA 1
ATOM 1084 C C . GLU A 1 146 ? 3.010 5.331 12.189 1.00 87.75 146 GLU A C 1
ATOM 1086 O O . GLU A 1 146 ? 2.391 5.056 13.211 1.00 87.75 146 GLU A O 1
ATOM 1091 N N . ALA A 1 147 ? 4.108 4.646 11.863 1.00 92.31 147 ALA A N 1
ATOM 1092 C CA . ALA A 1 147 ? 4.663 3.596 12.714 1.00 92.31 147 ALA A CA 1
ATOM 1093 C C . ALA A 1 147 ? 5.122 4.137 14.077 1.00 92.31 147 ALA A C 1
ATOM 1095 O O . ALA A 1 147 ? 4.962 3.449 15.087 1.00 92.31 147 ALA A O 1
ATOM 1096 N N . ASN A 1 148 ? 5.658 5.363 14.118 1.00 90.75 148 ASN A N 1
ATOM 1097 C CA . ASN A 1 148 ? 5.993 6.030 15.376 1.00 90.75 148 ASN A CA 1
ATOM 1098 C C . ASN A 1 148 ? 4.728 6.384 16.169 1.00 90.75 148 ASN A C 1
ATOM 1100 O O . ASN A 1 148 ? 4.674 6.088 17.358 1.00 90.75 148 ASN A O 1
ATOM 1104 N N . ASN A 1 149 ? 3.684 6.903 15.515 1.00 85.25 149 ASN A N 1
ATOM 1105 C CA . ASN A 1 149 ? 2.396 7.170 16.169 1.00 85.25 149 ASN A CA 1
ATOM 1106 C C . ASN A 1 149 ? 1.800 5.881 16.772 1.00 85.25 149 ASN A C 1
ATOM 1108 O O . ASN A 1 149 ? 1.420 5.842 17.942 1.00 85.25 149 ASN A O 1
ATOM 1112 N N . LEU A 1 150 ? 1.817 4.779 16.011 1.00 90.62 150 LEU A N 1
ATOM 1113 C CA . LEU A 1 150 ? 1.311 3.477 16.457 1.00 90.62 150 LEU A CA 1
ATOM 1114 C C . LEU A 1 150 ? 2.101 2.908 17.639 1.00 90.62 150 LEU A C 1
ATOM 1116 O O . LEU A 1 150 ? 1.518 2.240 18.497 1.00 90.62 150 LEU A O 1
ATOM 1120 N N . ARG A 1 151 ? 3.412 3.173 17.702 1.00 91.81 151 ARG A N 1
ATOM 1121 C CA . ARG A 1 151 ? 4.260 2.812 18.847 1.00 91.81 151 ARG A CA 1
ATOM 1122 C C . ARG A 1 151 ? 3.803 3.512 20.129 1.00 91.81 151 ARG A C 1
ATOM 1124 O O . ARG A 1 151 ? 3.869 2.902 21.194 1.00 91.81 151 ARG A O 1
ATOM 1131 N N . ASP A 1 152 ? 3.284 4.730 20.007 1.00 89.19 152 ASP A N 1
ATOM 1132 C CA . ASP A 1 152 ? 2.734 5.530 21.106 1.00 89.19 152 ASP A CA 1
ATOM 1133 C C . ASP A 1 152 ? 1.226 5.286 21.331 1.00 89.19 152 ASP A C 1
ATOM 1135 O O . ASP A 1 152 ? 0.562 5.999 22.085 1.00 89.19 152 ASP A O 1
ATOM 1139 N N . PHE A 1 153 ? 0.687 4.224 20.721 1.00 88.31 153 PHE A N 1
ATOM 1140 C CA . PHE A 1 153 ? -0.725 3.842 20.738 1.00 88.31 153 PHE A CA 1
ATOM 1141 C C . PHE A 1 153 ? -1.674 4.875 20.112 1.00 88.31 153 PHE A C 1
ATOM 1143 O O . PHE A 1 153 ? -2.873 4.847 20.391 1.00 88.31 153 PHE A O 1
ATOM 1150 N N . ASP A 1 154 ? -1.165 5.759 19.254 1.00 85.12 154 ASP A N 1
ATOM 1151 C CA . ASP A 1 154 ? -1.984 6.607 18.396 1.00 85.12 154 ASP A CA 1
ATOM 1152 C C . ASP A 1 154 ? -2.224 5.900 17.059 1.00 85.12 154 ASP A C 1
ATOM 1154 O O . ASP A 1 154 ? -1.306 5.623 16.288 1.00 85.12 154 ASP A O 1
ATOM 1158 N N . ALA A 1 155 ? -3.484 5.559 16.805 1.00 85.25 155 ALA A N 1
ATOM 1159 C CA . ALA A 1 155 ? -3.897 4.824 15.619 1.00 85.25 155 ALA A CA 1
ATOM 1160 C C . ALA A 1 155 ? -4.805 5.642 14.692 1.00 85.25 155 ALA A C 1
ATOM 1162 O O . ALA A 1 155 ? -5.406 5.064 13.786 1.00 85.25 155 ALA A O 1
ATOM 1163 N N . GLY A 1 156 ? -4.884 6.968 14.868 1.00 77.44 156 GLY A N 1
ATOM 1164 C CA . GLY A 1 156 ? -5.710 7.842 14.026 1.00 77.44 156 GLY A CA 1
ATOM 1165 C C . GLY A 1 156 ? -5.383 7.746 12.530 1.00 77.44 156 GLY A C 1
ATOM 1166 O O . GLY A 1 156 ? -6.277 7.834 11.688 1.00 77.44 156 GLY A O 1
ATOM 1167 N N . GLY A 1 157 ? -4.120 7.480 12.188 1.00 78.12 157 GLY A N 1
ATOM 1168 C CA . GLY A 1 157 ? -3.656 7.337 10.809 1.00 78.12 157 GLY A CA 1
ATOM 1169 C C . GLY A 1 157 ? -3.761 5.933 10.207 1.00 78.12 157 GLY A C 1
ATOM 1170 O O . GLY A 1 157 ? -3.402 5.750 9.042 1.00 78.12 157 GLY A O 1
ATOM 1171 N N . LEU A 1 158 ? -4.266 4.929 10.934 1.00 84.25 158 LEU A N 1
ATOM 1172 C CA . LEU A 1 158 ? -4.204 3.524 10.503 1.00 84.25 158 LEU A CA 1
ATOM 1173 C C . LEU A 1 158 ? -4.982 3.241 9.202 1.00 84.25 158 LEU A C 1
ATOM 1175 O O . LEU A 1 158 ? -4.540 2.439 8.378 1.00 84.25 158 LEU A O 1
ATOM 1179 N N . ASP A 1 159 ? -6.092 3.947 8.972 1.00 80.00 159 ASP A N 1
ATOM 1180 C CA . ASP A 1 159 ? -6.833 3.912 7.701 1.00 80.00 159 ASP A CA 1
ATOM 1181 C C . ASP A 1 159 ? -5.982 4.417 6.523 1.00 80.00 159 ASP A C 1
ATOM 1183 O O . ASP A 1 159 ? -6.006 3.848 5.429 1.00 80.00 159 ASP A O 1
ATOM 1187 N N . SER A 1 160 ? -5.202 5.480 6.746 1.00 77.88 160 SER A N 1
ATOM 1188 C CA . SER A 1 160 ? -4.320 6.048 5.722 1.00 77.88 160 SER A CA 1
ATOM 1189 C C . SER A 1 160 ? -3.168 5.100 5.390 1.00 77.88 160 SER A C 1
ATOM 1191 O O . SER A 1 160 ? -2.837 4.920 4.218 1.00 77.88 160 SER A O 1
ATOM 1193 N N . VAL A 1 161 ? -2.621 4.423 6.407 1.00 84.94 161 VAL A N 1
ATOM 1194 C CA . VAL A 1 161 ? -1.587 3.397 6.245 1.00 84.94 161 VAL A CA 1
ATOM 1195 C C . VAL A 1 161 ? -2.117 2.228 5.430 1.00 84.94 161 VAL A C 1
ATOM 1197 O O . VAL A 1 161 ? -1.446 1.796 4.494 1.00 84.94 161 VAL A O 1
ATOM 1200 N N . ALA A 1 162 ? -3.323 1.741 5.739 1.00 86.31 162 ALA A N 1
ATOM 1201 C CA . ALA A 1 162 ? -3.940 0.642 5.005 1.00 86.31 162 ALA A CA 1
ATOM 1202 C C . ALA A 1 162 ? -4.027 0.956 3.503 1.00 86.31 162 ALA A C 1
ATOM 1204 O O . ALA A 1 162 ? -3.601 0.154 2.669 1.00 86.31 162 ALA A O 1
ATOM 1205 N N . LEU A 1 163 ? -4.505 2.157 3.170 1.00 81.94 163 LEU A N 1
ATOM 1206 C CA . LEU A 1 163 ? -4.644 2.629 1.794 1.00 81.94 163 LEU A CA 1
ATOM 1207 C C . LEU A 1 163 ? -3.304 2.848 1.093 1.00 81.94 163 LEU A C 1
ATOM 1209 O O . LEU A 1 163 ? -3.106 2.350 -0.016 1.00 81.94 163 LEU A O 1
ATOM 1213 N N . GLY A 1 164 ? -2.375 3.552 1.742 1.00 81.38 164 GLY A N 1
ATOM 1214 C CA . GLY A 1 164 ? -1.041 3.787 1.197 1.00 81.38 164 GLY A CA 1
ATOM 1215 C C . GLY A 1 164 ? -0.314 2.474 0.915 1.00 81.38 164 GLY A C 1
ATOM 1216 O O . GLY A 1 164 ? 0.251 2.295 -0.161 1.00 81.38 164 GLY A O 1
ATOM 1217 N N . ALA A 1 165 ? -0.399 1.514 1.838 1.00 90.44 165 ALA A N 1
ATOM 1218 C CA . ALA A 1 165 ? 0.247 0.214 1.704 1.00 90.44 165 ALA A CA 1
ATOM 1219 C C . ALA A 1 165 ? -0.419 -0.650 0.628 1.00 90.44 165 ALA A C 1
ATOM 1221 O O . ALA A 1 165 ? 0.274 -1.358 -0.106 1.00 90.44 165 ALA A O 1
ATOM 1222 N N . LEU A 1 166 ? -1.742 -0.539 0.458 1.00 87.50 166 LEU A N 1
ATOM 1223 C CA . LEU A 1 166 ? -2.458 -1.281 -0.579 1.00 87.50 166 LEU A CA 1
ATOM 1224 C C . LEU A 1 166 ? -2.008 -0.815 -1.962 1.00 87.50 166 LEU A C 1
ATOM 1226 O O . LEU A 1 166 ? -1.738 -1.623 -2.847 1.00 87.50 166 LEU A O 1
ATOM 1230 N N . LEU A 1 167 ? -1.879 0.497 -2.130 1.00 84.31 167 LEU A N 1
ATOM 1231 C CA . LEU A 1 167 ? -1.391 1.089 -3.364 1.00 84.31 167 LEU A CA 1
ATOM 1232 C C . LEU A 1 167 ? 0.074 0.734 -3.638 1.00 84.31 167 LEU A C 1
ATOM 1234 O O . LEU A 1 167 ? 0.416 0.372 -4.761 1.00 84.31 167 LEU A O 1
ATOM 1238 N N . SER A 1 168 ? 0.931 0.767 -2.620 1.00 91.06 168 SER A N 1
ATOM 1239 C CA . SER A 1 168 ? 2.332 0.360 -2.752 1.00 91.06 168 SER A CA 1
ATOM 1240 C C . SER A 1 168 ? 2.485 -1.114 -3.125 1.00 91.06 168 SER A C 1
ATOM 1242 O O . SER A 1 168 ? 3.288 -1.440 -3.994 1.00 91.06 168 SER A O 1
ATOM 1244 N N . THR A 1 169 ? 1.668 -1.997 -2.543 1.00 90.75 169 THR A N 1
ATOM 1245 C CA . THR A 1 169 ? 1.586 -3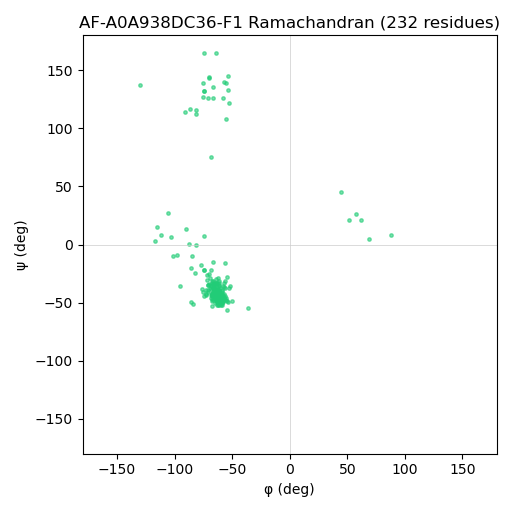.422 -2.918 1.00 90.75 169 THR A CA 1
ATOM 1246 C C . THR A 1 169 ? 1.317 -3.572 -4.409 1.00 90.75 169 THR A C 1
ATOM 1248 O O . THR A 1 169 ? 1.972 -4.321 -5.129 1.00 90.75 169 THR A O 1
ATOM 1251 N N . VAL A 1 170 ? 0.332 -2.825 -4.877 1.00 82.94 170 VAL A N 1
ATOM 1252 C CA . VAL A 1 170 ? -0.143 -2.863 -6.246 1.00 82.94 170 VAL A CA 1
ATOM 1253 C C . VAL A 1 170 ? 0.902 -2.329 -7.230 1.00 82.94 170 VAL A C 1
ATOM 1255 O O . VAL A 1 170 ? 1.186 -2.974 -8.240 1.00 82.94 170 VAL A O 1
ATOM 1258 N N . LEU A 1 171 ? 1.511 -1.179 -6.931 1.00 85.62 171 LEU A N 1
ATOM 1259 C CA . LEU A 1 171 ? 2.568 -0.597 -7.760 1.00 85.62 171 LEU A CA 1
ATOM 1260 C C . LEU A 1 171 ? 3.805 -1.494 -7.800 1.00 85.62 171 LEU A C 1
ATOM 1262 O O . LEU A 1 171 ? 4.422 -1.629 -8.852 1.00 85.62 171 LEU A O 1
ATOM 1266 N N . ALA A 1 172 ? 4.119 -2.173 -6.698 1.00 89.31 172 ALA A N 1
ATOM 1267 C CA . ALA A 1 172 ? 5.193 -3.154 -6.669 1.00 89.31 172 ALA A CA 1
ATOM 1268 C C . ALA A 1 172 ? 4.873 -4.367 -7.561 1.00 89.31 172 ALA A C 1
ATOM 1270 O O . ALA A 1 172 ? 5.739 -4.816 -8.305 1.00 89.31 172 ALA A O 1
ATOM 1271 N N . GLY A 1 173 ? 3.621 -4.837 -7.606 1.00 83.00 173 GLY A N 1
ATOM 1272 C CA . GLY A 1 173 ? 3.193 -5.871 -8.561 1.00 83.00 173 GLY A CA 1
ATOM 1273 C C . GLY A 1 173 ? 3.336 -5.433 -10.029 1.00 83.00 173 GLY A C 1
ATOM 1274 O O . GLY A 1 173 ? 3.732 -6.221 -10.897 1.00 83.00 173 GLY A O 1
ATOM 1275 N N . VAL A 1 174 ? 3.088 -4.150 -10.318 1.00 82.38 174 VAL A N 1
ATOM 1276 C CA . VAL A 1 174 ? 3.365 -3.558 -11.638 1.00 82.38 174 VAL A CA 1
ATOM 1277 C C . VAL A 1 174 ? 4.870 -3.508 -11.913 1.00 82.38 174 VAL A C 1
ATOM 1279 O O . VAL A 1 174 ? 5.280 -3.871 -13.013 1.00 82.38 174 VAL A O 1
ATOM 1282 N N . ALA A 1 175 ? 5.695 -3.111 -10.941 1.00 85.06 175 ALA A N 1
ATOM 1283 C CA . ALA A 1 175 ? 7.153 -3.103 -11.069 1.00 85.06 175 ALA A CA 1
ATOM 1284 C C . ALA A 1 175 ? 7.703 -4.508 -11.378 1.00 85.06 175 ALA A C 1
ATOM 1286 O O . ALA A 1 175 ? 8.455 -4.661 -12.341 1.00 85.06 175 ALA A O 1
ATOM 1287 N N . VAL A 1 176 ? 7.204 -5.548 -10.693 1.00 85.00 176 VAL A N 1
ATOM 1288 C CA . VAL A 1 176 ? 7.502 -6.955 -11.017 1.00 85.00 176 VAL A CA 1
ATOM 1289 C C . VAL A 1 176 ? 7.098 -7.285 -12.456 1.00 85.00 176 VAL A C 1
ATOM 1291 O O . VAL A 1 176 ? 7.870 -7.894 -13.190 1.00 85.00 176 VAL A O 1
ATOM 1294 N N . SER A 1 177 ? 5.911 -6.871 -12.902 1.00 79.88 177 SER A N 1
ATOM 1295 C CA . SER A 1 177 ? 5.433 -7.138 -14.271 1.00 79.88 177 SER A CA 1
ATOM 1296 C C . SER A 1 177 ? 6.233 -6.420 -15.365 1.00 79.88 177 SER A C 1
ATOM 1298 O O . SER A 1 177 ? 6.069 -6.733 -16.544 1.00 79.88 177 SER A O 1
ATOM 1300 N N . ARG A 1 178 ? 7.037 -5.419 -14.993 1.00 80.31 178 ARG A N 1
ATOM 1301 C CA . ARG A 1 178 ? 7.871 -4.617 -15.898 1.00 80.31 178 ARG A CA 1
ATOM 1302 C C . ARG A 1 178 ? 9.368 -4.860 -15.712 1.00 80.31 178 ARG A C 1
ATOM 1304 O O . ARG A 1 178 ? 10.158 -4.129 -16.298 1.00 80.31 178 ARG A O 1
ATOM 1311 N N . ASP A 1 179 ? 9.727 -5.858 -14.909 1.00 86.12 179 ASP A N 1
ATOM 1312 C CA . ASP A 1 179 ? 11.104 -6.222 -14.570 1.00 86.12 179 ASP A CA 1
ATOM 1313 C C . ASP A 1 179 ? 11.932 -5.093 -13.939 1.00 86.12 179 ASP A C 1
ATOM 1315 O O . ASP A 1 179 ? 13.160 -5.102 -13.983 1.00 86.12 179 ASP A O 1
ATOM 1319 N N . PHE A 1 180 ? 11.271 -4.141 -13.281 1.00 87.00 180 PHE A N 1
ATOM 1320 C CA . PHE A 1 180 ? 11.959 -3.116 -12.506 1.00 87.00 180 PHE A CA 1
ATOM 1321 C C . PHE A 1 180 ? 12.316 -3.695 -11.144 1.00 87.00 180 PHE A C 1
ATOM 1323 O O . PHE A 1 180 ? 11.420 -4.057 -10.395 1.00 87.00 180 PHE A O 1
ATOM 1330 N N . SER A 1 181 ? 13.611 -3.818 -10.841 1.00 88.38 181 SER A N 1
ATOM 1331 C CA . SER A 1 181 ? 14.119 -4.233 -9.521 1.00 88.38 181 SER A CA 1
ATOM 1332 C C . SER A 1 181 ? 13.373 -5.434 -8.891 1.00 88.38 181 SER A C 1
ATOM 1334 O O . SER A 1 181 ? 13.082 -5.450 -7.698 1.00 88.38 181 SER A O 1
ATOM 1336 N N . ILE A 1 182 ? 13.117 -6.471 -9.700 1.00 88.06 182 ILE A N 1
ATOM 1337 C CA . ILE A 1 182 ? 12.218 -7.618 -9.436 1.00 88.06 182 ILE A CA 1
ATOM 1338 C C . ILE A 1 182 ? 12.216 -8.102 -7.980 1.00 88.06 182 ILE A C 1
ATOM 1340 O O . ILE A 1 182 ? 11.157 -8.227 -7.365 1.00 88.06 182 ILE A O 1
ATOM 1344 N N . THR A 1 183 ? 13.396 -8.416 -7.438 1.00 90.25 183 THR A N 1
ATOM 1345 C CA . THR A 1 183 ? 13.533 -9.013 -6.104 1.00 90.25 183 THR A CA 1
ATOM 1346 C C . THR A 1 183 ? 12.981 -8.105 -5.014 1.00 90.25 183 THR A C 1
ATOM 1348 O O . THR A 1 183 ? 12.219 -8.571 -4.168 1.00 90.25 183 THR A O 1
ATOM 1351 N N . ILE A 1 184 ? 13.346 -6.819 -5.025 1.00 92.56 184 ILE A N 1
ATOM 1352 C CA . ILE A 1 184 ? 12.854 -5.888 -4.009 1.00 92.56 184 ILE A CA 1
ATOM 1353 C C . ILE A 1 184 ? 11.371 -5.598 -4.238 1.00 92.56 184 ILE A C 1
ATOM 1355 O O . ILE A 1 184 ? 10.623 -5.593 -3.265 1.00 92.56 184 ILE A O 1
ATOM 1359 N N . SER A 1 185 ? 10.903 -5.542 -5.491 1.00 92.06 185 SER A N 1
ATOM 1360 C CA . SER A 1 185 ? 9.484 -5.330 -5.767 1.00 92.06 185 SER A CA 1
ATOM 1361 C C . SER A 1 185 ? 8.632 -6.470 -5.205 1.00 92.06 185 SER A C 1
ATOM 1363 O O . SER A 1 185 ? 7.621 -6.206 -4.565 1.00 92.06 185 SER A O 1
ATOM 1365 N N . PHE A 1 186 ? 9.060 -7.734 -5.317 1.00 92.56 186 PHE A N 1
ATOM 1366 C CA . PHE A 1 186 ? 8.382 -8.855 -4.647 1.00 92.56 186 PHE A CA 1
ATOM 1367 C C . PHE A 1 186 ? 8.337 -8.700 -3.121 1.00 92.56 186 PHE A C 1
ATOM 1369 O O . PHE A 1 186 ? 7.287 -8.915 -2.510 1.00 92.56 186 PHE A O 1
ATOM 1376 N N . ILE A 1 187 ? 9.454 -8.307 -2.501 1.00 95.00 187 ILE A N 1
ATOM 1377 C CA . ILE A 1 187 ? 9.518 -8.053 -1.054 1.00 95.00 187 ILE A CA 1
ATOM 1378 C C . ILE A 1 187 ? 8.562 -6.912 -0.678 1.00 95.00 187 ILE A C 1
ATOM 1380 O O . ILE A 1 187 ? 7.848 -7.019 0.318 1.00 95.00 187 ILE A O 1
ATOM 1384 N N . THR A 1 188 ? 8.483 -5.866 -1.500 1.00 95.69 188 THR A N 1
ATOM 1385 C CA . THR A 1 188 ? 7.575 -4.729 -1.328 1.00 95.69 188 THR A CA 1
ATOM 1386 C C . THR A 1 188 ? 6.112 -5.153 -1.410 1.00 95.69 188 THR A C 1
ATOM 1388 O O . THR A 1 188 ? 5.333 -4.752 -0.545 1.00 95.69 188 THR A O 1
ATOM 1391 N N . VAL A 1 189 ? 5.732 -6.017 -2.363 1.00 92.12 189 VAL A N 1
ATOM 1392 C CA . VAL A 1 189 ? 4.368 -6.575 -2.434 1.00 92.12 189 VAL A CA 1
ATOM 1393 C C . VAL A 1 189 ? 4.009 -7.298 -1.132 1.00 92.12 189 VAL A C 1
ATOM 1395 O O . VAL A 1 189 ? 2.929 -7.086 -0.585 1.00 92.12 189 VAL A O 1
ATOM 1398 N N . ILE A 1 190 ? 4.913 -8.127 -0.604 1.00 94.44 190 ILE A N 1
ATOM 1399 C CA . ILE A 1 190 ? 4.666 -8.887 0.629 1.00 94.44 190 ILE A CA 1
ATOM 1400 C C . ILE A 1 190 ? 4.583 -7.949 1.838 1.00 94.44 190 ILE A C 1
ATOM 1402 O O . ILE A 1 190 ? 3.610 -7.998 2.587 1.00 94.44 190 ILE A O 1
ATOM 1406 N N . ALA A 1 191 ? 5.586 -7.093 2.036 1.00 96.12 191 ALA A N 1
ATOM 1407 C CA . ALA A 1 191 ? 5.684 -6.238 3.215 1.00 96.12 191 ALA A CA 1
ATOM 1408 C C . ALA A 1 191 ? 4.539 -5.219 3.277 1.00 96.12 191 ALA A C 1
ATOM 1410 O O . ALA A 1 191 ? 3.846 -5.129 4.293 1.00 96.12 191 ALA A O 1
ATOM 1411 N N . ALA A 1 192 ? 4.298 -4.495 2.179 1.00 94.81 192 ALA A N 1
ATOM 1412 C CA . ALA A 1 192 ? 3.190 -3.552 2.099 1.00 94.81 192 ALA A CA 1
ATOM 1413 C C . ALA A 1 192 ? 1.843 -4.284 2.176 1.00 94.81 192 ALA A C 1
ATOM 1415 O O . ALA A 1 192 ? 0.953 -3.838 2.893 1.00 94.81 192 ALA A O 1
ATOM 1416 N N . GLY A 1 193 ? 1.711 -5.454 1.547 1.00 92.19 193 GLY A N 1
ATOM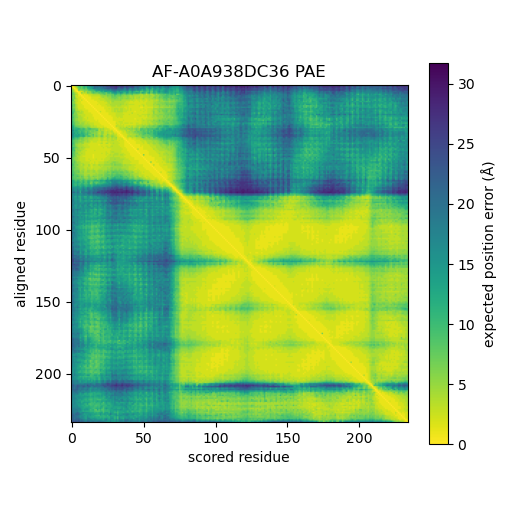 1417 C CA . GLY A 1 193 ? 0.463 -6.209 1.561 1.00 92.19 193 GLY A CA 1
ATOM 1418 C C . GLY A 1 193 ? 0.080 -6.724 2.945 1.00 92.19 193 GLY A C 1
ATOM 1419 O O . GLY A 1 193 ? -1.075 -6.608 3.362 1.00 92.19 193 GLY A O 1
ATOM 1420 N N . VAL A 1 194 ? 1.056 -7.230 3.703 1.00 93.81 194 VAL A N 1
ATOM 1421 C CA . VAL A 1 194 ? 0.859 -7.605 5.109 1.00 93.81 194 VAL A CA 1
ATOM 1422 C C . VAL A 1 194 ? 0.476 -6.379 5.935 1.00 93.81 194 VAL A C 1
ATOM 1424 O O . VAL A 1 194 ? -0.502 -6.445 6.682 1.00 93.81 194 VAL A O 1
ATOM 1427 N N . ALA A 1 195 ? 1.176 -5.251 5.774 1.00 94.38 195 ALA A N 1
ATOM 1428 C CA . ALA A 1 195 ? 0.844 -4.015 6.480 1.00 94.38 195 ALA A CA 1
ATOM 1429 C C . ALA A 1 195 ? -0.583 -3.537 6.170 1.00 94.38 195 ALA A C 1
ATOM 1431 O O . ALA A 1 195 ? -1.306 -3.165 7.090 1.00 94.38 195 ALA A O 1
ATOM 1432 N N . THR A 1 196 ? -1.038 -3.633 4.918 1.00 91.94 196 THR A N 1
ATOM 1433 C CA . THR A 1 196 ? -2.420 -3.331 4.530 1.00 91.94 196 THR A CA 1
ATOM 1434 C C . THR A 1 196 ? -3.433 -4.203 5.258 1.00 91.94 196 THR A C 1
ATOM 1436 O O . THR A 1 196 ? -4.399 -3.688 5.823 1.00 91.94 196 THR A O 1
ATOM 1439 N N . VAL A 1 197 ? -3.247 -5.526 5.228 1.00 91.31 197 VAL A N 1
ATOM 1440 C CA . VAL A 1 197 ? -4.186 -6.472 5.846 1.00 91.31 197 VAL A CA 1
ATOM 1441 C C . VAL A 1 197 ? -4.245 -6.239 7.353 1.00 91.31 197 VAL A C 1
ATOM 1443 O O . VAL A 1 197 ? -5.337 -6.152 7.917 1.00 91.31 197 VAL A O 1
ATOM 1446 N N . VAL A 1 198 ? -3.084 -6.076 7.991 1.00 91.94 198 VAL A N 1
ATOM 1447 C CA . VAL A 1 198 ? -2.977 -5.790 9.425 1.00 91.94 198 VAL A CA 1
ATOM 1448 C C . VAL A 1 198 ? -3.622 -4.449 9.768 1.00 91.94 198 VAL A C 1
ATOM 1450 O O . VAL A 1 198 ? -4.369 -4.3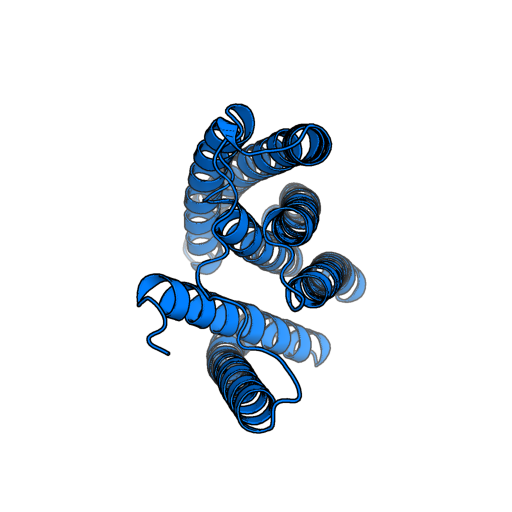83 10.741 1.00 91.94 198 VAL A O 1
ATOM 1453 N 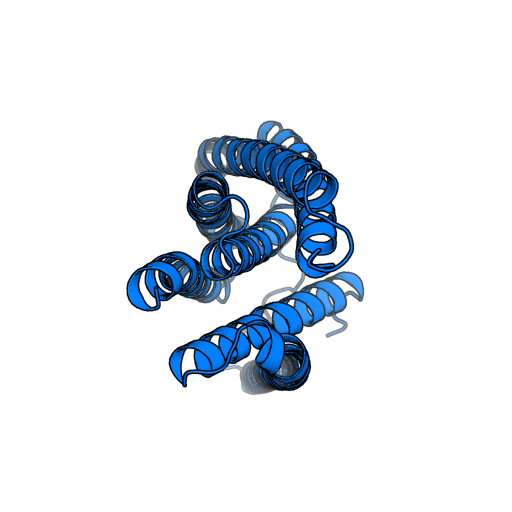N . ALA A 1 199 ? -3.408 -3.403 8.968 1.00 89.31 199 ALA A N 1
ATOM 1454 C CA . ALA A 1 199 ? -3.983 -2.084 9.202 1.00 89.31 199 ALA A CA 1
ATOM 1455 C C . ALA A 1 199 ? -5.512 -2.087 9.054 1.00 89.31 199 ALA A C 1
ATOM 1457 O O . ALA A 1 199 ? -6.203 -1.653 9.973 1.00 89.31 199 ALA A O 1
ATOM 1458 N N . TYR A 1 200 ? -6.070 -2.667 7.983 1.00 87.19 200 TYR A N 1
ATOM 1459 C CA . TYR A 1 200 ? -7.529 -2.786 7.841 1.00 87.19 200 TYR A CA 1
ATOM 1460 C C . TYR A 1 200 ? -8.158 -3.648 8.933 1.00 87.19 200 TYR A C 1
ATOM 1462 O O . TYR A 1 200 ? -9.219 -3.316 9.461 1.00 87.19 200 TYR A O 1
ATOM 1470 N N . TYR A 1 201 ? -7.509 -4.754 9.298 1.00 87.31 201 TYR A N 1
ATOM 1471 C CA . TYR A 1 201 ? -7.956 -5.565 10.425 1.00 87.31 201 TYR A CA 1
ATOM 1472 C C . TYR A 1 201 ? -7.896 -4.780 11.746 1.00 87.31 201 TYR A C 1
ATOM 1474 O O . TYR A 1 201 ? -8.810 -4.861 12.569 1.00 87.31 201 TYR A O 1
ATOM 1482 N N . GLY A 1 202 ? -6.854 -3.966 11.914 1.00 85.19 202 GLY A N 1
ATOM 1483 C CA . GLY A 1 202 ? -6.682 -3.002 12.992 1.00 85.19 202 GLY A CA 1
ATOM 1484 C C . GLY A 1 202 ? -7.859 -2.045 13.109 1.00 85.19 202 GLY A C 1
ATOM 1485 O O . GLY A 1 202 ? -8.535 -2.012 14.137 1.00 85.19 202 GLY A O 1
ATOM 1486 N N . VAL A 1 203 ? -8.168 -1.343 12.020 1.00 83.69 203 VAL A N 1
ATOM 1487 C CA . VAL A 1 203 ? -9.309 -0.425 11.919 1.00 83.69 203 VAL A CA 1
ATOM 1488 C C . VAL A 1 203 ? -10.609 -1.148 12.260 1.00 83.69 203 VAL A C 1
ATOM 1490 O O . VAL A 1 203 ? -11.406 -0.633 13.040 1.00 83.69 203 VAL A O 1
ATOM 1493 N N . HIS A 1 204 ? -10.819 -2.367 11.750 1.00 82.69 204 HIS A N 1
ATOM 1494 C CA . HIS A 1 204 ? -12.030 -3.137 12.038 1.00 82.69 204 HIS A CA 1
ATOM 1495 C C . HIS A 1 204 ? -12.206 -3.374 13.543 1.00 82.69 204 HIS A C 1
ATOM 1497 O O . HIS A 1 204 ? -13.290 -3.178 14.098 1.00 82.69 204 HIS A O 1
ATOM 1503 N N . ARG A 1 205 ? -11.130 -3.786 14.219 1.00 82.25 205 ARG A N 1
ATOM 1504 C CA . ARG A 1 205 ? -11.146 -4.066 15.659 1.00 82.25 205 ARG A CA 1
ATOM 1505 C C . ARG A 1 205 ? -11.242 -2.803 16.515 1.00 82.25 205 ARG A C 1
ATOM 1507 O O . ARG A 1 205 ? -11.798 -2.874 17.611 1.00 82.25 205 ARG A O 1
ATOM 1514 N N . LEU A 1 206 ? -10.705 -1.680 16.040 1.00 79.94 206 LEU A N 1
ATOM 1515 C CA . LEU A 1 206 ? -10.669 -0.413 16.772 1.00 79.94 206 LEU A CA 1
ATOM 1516 C C . LEU A 1 206 ? -11.970 0.377 16.623 1.00 79.94 206 LEU A C 1
ATOM 1518 O O . LEU A 1 206 ? -12.570 0.731 17.633 1.00 79.94 206 LEU A O 1
ATOM 1522 N N . ALA A 1 207 ? -12.435 0.580 15.391 1.00 72.75 207 ALA A N 1
ATOM 1523 C CA . ALA A 1 207 ? -13.631 1.362 15.087 1.00 72.75 207 ALA A CA 1
ATOM 1524 C C . ALA A 1 207 ? -14.934 0.550 15.196 1.00 72.75 207 ALA A C 1
ATOM 1526 O O . ALA A 1 207 ? -16.016 1.118 15.119 1.00 72.75 207 ALA A O 1
ATOM 1527 N N . ARG A 1 208 ? -14.861 -0.787 15.338 1.00 64.94 208 ARG A N 1
ATOM 1528 C CA . ARG A 1 208 ? -16.022 -1.709 15.361 1.00 64.94 208 ARG A CA 1
ATOM 1529 C C . ARG A 1 208 ? -16.987 -1.533 14.176 1.00 64.94 208 ARG A C 1
ATOM 1531 O O . ARG A 1 208 ? -18.145 -1.950 14.250 1.00 64.94 208 ARG A O 1
ATOM 1538 N N . ASP A 1 209 ? -16.518 -0.942 13.078 1.00 61.78 209 ASP A N 1
ATOM 1539 C CA . ASP A 1 209 ? -17.333 -0.697 11.896 1.00 61.78 209 ASP A CA 1
ATOM 1540 C C . ASP A 1 209 ? -17.546 -2.005 11.109 1.00 61.78 209 ASP A C 1
ATOM 1542 O O . ASP A 1 209 ? -16.654 -2.853 10.970 1.00 61.78 209 ASP A O 1
ATOM 1546 N N . ARG A 1 210 ? -18.779 -2.189 10.624 1.00 53.44 210 ARG A N 1
ATOM 1547 C CA . ARG A 1 210 ? -19.265 -3.409 9.962 1.00 53.44 210 ARG A CA 1
ATOM 1548 C C . ARG A 1 210 ? -18.775 -3.534 8.516 1.00 53.44 210 ARG A C 1
ATOM 1550 O O . ARG A 1 210 ? -18.835 -4.628 7.962 1.00 53.44 210 ARG A O 1
ATOM 1557 N N . GLY A 1 211 ? -18.308 -2.445 7.900 1.00 56.03 211 GLY A N 1
ATOM 1558 C CA . GLY A 1 211 ? -17.790 -2.441 6.523 1.00 56.03 211 GLY A CA 1
ATOM 1559 C C . GLY A 1 211 ? -16.333 -2.900 6.391 1.00 56.03 211 GLY A C 1
ATOM 1560 O O . GLY A 1 211 ? -15.924 -3.404 5.346 1.00 56.03 211 GLY A O 1
ATOM 1561 N N . THR A 1 212 ? -15.550 -2.779 7.459 1.00 59.75 212 THR A N 1
ATOM 1562 C CA . THR A 1 212 ? -14.102 -3.008 7.451 1.00 59.75 212 THR A CA 1
ATOM 1563 C C . THR A 1 212 ? -13.653 -4.465 7.215 1.00 59.75 212 THR A C 1
ATOM 1565 O O . THR A 1 212 ? -12.636 -4.639 6.546 1.00 59.75 212 THR A O 1
ATOM 1568 N N . PRO A 1 213 ? -14.388 -5.526 7.627 1.00 66.31 213 PRO A N 1
ATOM 1569 C CA . PRO A 1 213 ? -14.016 -6.913 7.313 1.00 66.31 213 PRO A CA 1
ATOM 1570 C C . PRO A 1 213 ? -13.928 -7.181 5.810 1.00 66.31 213 PRO A C 1
ATOM 1572 O O . PRO A 1 213 ? -13.021 -7.868 5.344 1.00 66.31 213 PRO A O 1
ATOM 1575 N N . TRP A 1 214 ? -14.850 -6.599 5.038 1.00 68.56 214 TRP A N 1
ATOM 1576 C CA . TRP A 1 214 ? -14.854 -6.724 3.584 1.00 68.56 214 TRP A CA 1
ATOM 1577 C C . TRP A 1 214 ? -13.664 -6.004 2.953 1.00 68.56 214 TRP A C 1
ATOM 1579 O O . TRP A 1 214 ? -13.100 -6.518 1.988 1.00 68.56 214 TRP A O 1
ATOM 1589 N N . MET A 1 215 ? -13.227 -4.873 3.519 1.00 70.25 215 MET A N 1
ATOM 1590 C CA . MET A 1 215 ? -12.009 -4.189 3.071 1.00 70.25 215 MET A CA 1
ATOM 1591 C C . MET A 1 215 ? -10.756 -5.021 3.354 1.00 70.25 215 MET A C 1
ATOM 1593 O O . MET A 1 215 ? -9.918 -5.150 2.467 1.00 70.25 215 MET A O 1
ATOM 1597 N N . THR A 1 216 ? -10.658 -5.673 4.519 1.00 74.81 216 THR A N 1
ATOM 1598 C CA . THR A 1 216 ? -9.548 -6.592 4.827 1.00 74.81 216 THR A CA 1
ATOM 1599 C C . THR A 1 216 ? -9.490 -7.768 3.850 1.00 74.81 216 THR A C 1
ATOM 1601 O O . THR A 1 216 ? -8.422 -8.072 3.322 1.00 74.81 216 THR A O 1
ATOM 1604 N N . ILE A 1 217 ? -10.630 -8.419 3.579 1.00 77.31 217 ILE A N 1
ATOM 1605 C CA . ILE A 1 217 ? -10.700 -9.546 2.633 1.00 77.31 217 ILE A CA 1
ATOM 1606 C C . ILE A 1 217 ? -10.316 -9.081 1.227 1.00 77.31 217 ILE A C 1
ATOM 1608 O O . ILE A 1 217 ? -9.479 -9.704 0.578 1.00 77.31 217 ILE A O 1
ATOM 1612 N N . THR A 1 218 ? -10.890 -7.965 0.774 1.00 73.88 218 THR A N 1
ATOM 1613 C CA . THR A 1 218 ? -10.607 -7.400 -0.552 1.00 73.88 218 THR A CA 1
ATOM 1614 C C . THR A 1 218 ? -9.131 -7.040 -0.686 1.00 73.88 218 THR A C 1
ATOM 1616 O O . THR A 1 218 ? -8.510 -7.378 -1.689 1.00 73.88 218 THR A O 1
ATOM 1619 N N . ALA A 1 219 ? -8.538 -6.431 0.343 1.00 75.06 219 ALA A N 1
ATOM 1620 C CA . ALA A 1 219 ? -7.110 -6.157 0.377 1.00 75.06 219 ALA A CA 1
ATOM 1621 C C . ALA A 1 219 ? -6.282 -7.442 0.274 1.00 75.06 219 ALA A C 1
ATOM 1623 O O . ALA A 1 219 ? -5.377 -7.503 -0.549 1.00 75.06 219 ALA A O 1
ATOM 1624 N N . GLY A 1 220 ? -6.626 -8.492 1.026 1.00 76.38 220 GLY A N 1
ATOM 1625 C CA . GLY A 1 220 ? -5.958 -9.792 0.923 1.00 76.38 220 GLY A CA 1
ATOM 1626 C C . GLY A 1 220 ? -6.011 -10.375 -0.492 1.00 76.38 220 GLY A C 1
ATOM 1627 O O . GLY A 1 220 ? -4.995 -10.831 -1.012 1.00 76.38 220 GLY A O 1
ATOM 1628 N N . VAL A 1 221 ? -7.166 -10.289 -1.159 1.00 80.56 221 VAL A N 1
ATOM 1629 C CA . VAL A 1 221 ? -7.320 -10.719 -2.559 1.00 80.56 221 VAL A CA 1
ATOM 1630 C C . VAL A 1 221 ? -6.455 -9.882 -3.504 1.00 80.56 221 VAL A C 1
ATOM 1632 O O . VAL A 1 221 ? -5.811 -10.444 -4.390 1.00 80.56 221 VAL A O 1
ATOM 1635 N N . ILE A 1 222 ? -6.391 -8.560 -3.317 1.00 77.25 222 ILE A N 1
ATOM 1636 C CA . ILE A 1 222 ? -5.551 -7.672 -4.138 1.00 77.25 222 ILE A CA 1
ATOM 1637 C C . ILE A 1 222 ? -4.064 -7.983 -3.936 1.00 77.25 222 ILE A C 1
ATOM 1639 O O . ILE A 1 222 ? -3.329 -8.057 -4.919 1.00 77.25 222 ILE A O 1
ATOM 1643 N N . VAL A 1 223 ? -3.622 -8.211 -2.697 1.00 79.81 223 VAL A N 1
ATOM 1644 C CA . VAL A 1 223 ? -2.237 -8.596 -2.376 1.00 79.81 223 VAL A CA 1
ATOM 1645 C C . VAL A 1 223 ? -1.875 -9.906 -3.070 1.00 79.81 223 VAL A C 1
ATOM 1647 O O . VAL A 1 223 ? -0.877 -9.970 -3.785 1.00 79.81 223 VAL A O 1
ATOM 1650 N N . LEU A 1 224 ? -2.720 -10.933 -2.929 1.00 82.50 224 LEU A N 1
ATOM 1651 C CA . LEU A 1 224 ? -2.514 -12.224 -3.587 1.00 82.50 224 LEU A CA 1
ATOM 1652 C C . LEU A 1 224 ? -2.488 -12.084 -5.110 1.00 82.50 224 LEU A C 1
ATOM 1654 O O . LEU A 1 224 ? -1.608 -12.637 -5.759 1.00 82.50 224 LEU A O 1
ATOM 1658 N N . SER A 1 225 ? -3.401 -11.302 -5.683 1.00 74.38 225 SER A N 1
ATOM 1659 C CA . SER A 1 225 ? -3.439 -11.057 -7.129 1.00 74.38 225 SER A CA 1
ATOM 1660 C C . SER A 1 225 ? -2.179 -10.331 -7.610 1.00 74.38 225 SER A C 1
ATOM 1662 O O . SER A 1 225 ? -1.625 -10.693 -8.644 1.00 74.38 225 SER A O 1
ATOM 1664 N N . SER A 1 226 ? -1.686 -9.361 -6.833 1.00 76.00 226 SER A N 1
ATOM 1665 C CA . SER A 1 226 ? -0.465 -8.597 -7.133 1.00 76.00 226 SER A CA 1
ATOM 1666 C C . SER A 1 226 ? 0.807 -9.447 -7.049 1.00 76.00 226 SER A C 1
ATOM 1668 O O . SER A 1 226 ? 1.803 -9.091 -7.668 1.00 76.00 226 SER A O 1
ATOM 1670 N N . LEU A 1 227 ? 0.778 -10.573 -6.326 1.00 79.56 227 LEU A N 1
ATOM 1671 C CA . LEU A 1 227 ? 1.849 -11.578 -6.322 1.00 79.56 227 LEU A CA 1
ATOM 1672 C C . LEU A 1 227 ? 1.693 -12.594 -7.455 1.00 79.56 227 LEU A C 1
ATOM 1674 O O . LEU A 1 227 ? 2.650 -12.876 -8.170 1.00 79.56 227 LEU A O 1
ATOM 1678 N N . ILE A 1 228 ? 0.497 -13.165 -7.606 1.00 78.69 228 ILE A N 1
ATOM 1679 C CA . ILE A 1 228 ? 0.258 -14.325 -8.472 1.00 78.69 228 ILE A CA 1
ATOM 1680 C C . ILE A 1 228 ? 0.272 -13.929 -9.947 1.00 78.69 228 ILE A C 1
ATOM 1682 O O . ILE A 1 228 ? 0.893 -14.620 -10.750 1.00 78.69 228 ILE A O 1
ATOM 1686 N N . ILE A 1 229 ? -0.382 -12.824 -10.324 1.00 72.75 229 ILE A N 1
ATOM 1687 C CA . ILE A 1 229 ? -0.498 -12.435 -11.737 1.00 72.75 229 ILE A CA 1
ATOM 1688 C C . ILE A 1 229 ? 0.886 -12.228 -12.368 1.00 72.75 229 ILE A C 1
ATOM 1690 O O . ILE A 1 229 ? 1.138 -12.833 -13.413 1.00 72.75 229 ILE A O 1
ATOM 1694 N N . PRO A 1 230 ? 1.823 -11.474 -11.757 1.00 70.75 230 PRO A N 1
ATOM 1695 C CA . PRO A 1 230 ? 3.154 -11.321 -12.336 1.00 70.75 230 PRO A CA 1
ATOM 1696 C C . PRO A 1 230 ? 3.948 -12.630 -12.418 1.00 70.75 230 PRO A C 1
ATOM 1698 O O . PRO A 1 230 ? 4.757 -12.777 -13.323 1.00 70.75 230 PRO A O 1
ATOM 1701 N N . ILE A 1 231 ? 3.725 -13.587 -11.508 1.00 74.94 231 ILE A N 1
ATOM 1702 C CA . ILE A 1 231 ? 4.393 -14.900 -11.545 1.00 74.94 231 ILE A CA 1
ATOM 1703 C C . ILE A 1 231 ? 3.870 -15.751 -12.710 1.00 74.94 231 ILE A C 1
ATOM 1705 O O . ILE A 1 231 ? 4.652 -16.424 -13.370 1.00 74.94 231 ILE A O 1
ATOM 1709 N N . VAL A 1 232 ? 2.557 -15.730 -12.956 1.00 74.81 232 VAL A N 1
ATOM 1710 C CA . VAL A 1 232 ? 1.895 -16.604 -13.942 1.00 74.81 232 VAL A CA 1
ATOM 1711 C C . VAL A 1 232 ? 1.916 -16.022 -15.363 1.00 74.81 232 VAL A C 1
ATOM 1713 O O . VAL A 1 232 ? 1.736 -16.760 -16.325 1.00 74.81 232 VAL A O 1
ATOM 1716 N N . THR A 1 233 ? 2.113 -14.709 -15.515 1.00 64.25 233 THR A N 1
ATOM 1717 C CA . THR A 1 233 ? 2.094 -14.018 -16.825 1.00 64.25 233 THR A CA 1
ATOM 1718 C C . THR A 1 233 ? 3.478 -13.666 -17.382 1.00 64.25 233 THR A C 1
ATOM 1720 O O . THR A 1 233 ? 3.563 -12.968 -18.395 1.00 64.25 233 THR A O 1
ATOM 1723 N N . ARG A 1 234 ? 4.544 -14.124 -16.722 1.00 60.19 234 ARG A N 1
ATOM 1724 C CA . ARG A 1 234 ? 5.920 -14.095 -17.233 1.00 60.19 234 ARG A CA 1
ATOM 1725 C C . ARG A 1 234 ? 6.185 -15.299 -18.125 1.00 60.19 234 ARG A C 1
ATOM 1727 O O . ARG A 1 234 ? 6.865 -15.093 -19.151 1.00 60.19 234 ARG A O 1
#

pLDDT: mean 79.69, std 11.99, range [39.06, 97.75]

Mean predicted aligned error: 9.61 Å

Foldseek 3Di:
DDDDPVVVVLQLVLLLLVLLLVQLLVCLVVVHDNVRCNVVSSVRRSVRSVVVVVVVVVVVVVCCVVVVDPPQPPPLQQDPPVRDDPVLLVLLVVLLVLLLQLLVLLQVQLVQLVVVLVVDDPVPRDPLSNVSSVLSNVLSVVSNVCSVCSVSVNLRCLVVLLSSLLSQLSSLLSCLLVVRVNVSSLVSLVSSLVSNLSSLVSCCVRSVDPCSVVSSVVSNVSSVCSNVSSVVSD

Radius of gyration: 18.42 Å; Cα contacts (8 Å, |Δi|>4): 306; chains: 1; bounding box: 56×33×52 Å

Secondary structure (DSSP, 8-state):
----HHHHHHHHHHHHHHHHHHHHHHHHHTT--HHHHHHHHHHHHHHHHHHHHHHHHHHHHHHHHTTSS----TT-PPPPTTT--HHHHHHHHHHHHHHHHHHHHHHHHHHHHHHHHHHS-TTT--HHHHHHHHHHHHHHHHHHHHHHHHHTT--TTHHHHHHHHHHHHHHHHHHHHTTSSHHHHHHHHHHHHHHHHHHHHHHHHHH--SSHHHHHHHHHHHHHHHHHHHHH--

Solvent-accessible surface area (backbone atoms only — not comparable to full-atom values): 11659 Å² total; per-residue (Å²): 135,84,73,58,68,69,60,54,50,52,52,49,53,47,25,23,54,53,21,14,48,56,39,37,50,54,41,43,75,74,68,44,52,76,79,78,35,50,65,59,16,37,55,53,7,27,52,51,16,44,48,51,51,51,50,51,54,49,52,50,51,51,36,37,78,67,66,78,36,77,82,71,65,96,72,56,60,54,57,52,57,91,70,50,51,73,70,56,52,53,50,34,69,56,38,21,58,38,30,37,50,23,10,53,45,24,38,52,42,14,50,50,34,41,52,50,52,69,72,40,57,80,93,78,50,59,68,66,46,50,54,48,16,55,46,26,38,52,48,11,54,51,26,43,54,47,20,53,37,22,70,68,44,41,54,80,56,34,67,58,45,17,51,49,21,45,51,47,10,45,53,19,21,50,31,39,63,66,64,46,63,41,72,53,20,53,51,29,23,52,35,15,26,50,24,15,34,45,23,29,48,45,47,24,72,58,41,66,49,85,66,31,63,59,53,22,53,50,46,49,52,50,37,51,47,32,54,49,50,43,67,75,74,109